Protein AF-A0A7J0FWP5-F1 (afdb_monomer)

Sequence (323 aa):
MQWQRESINSLIEDAILDAEERGTKVLSLGLMNQGEELNKNGELYTRRHPQLKVRVVDGSSLAVAVVLNTIPKGTTQVLLRGSLSKIAYSIALALCKRGIQVSTFYEDEYDKLKLTFGTHDARNLVLAKTCAPKTWLVGDGFNEGEQMKASKGTLFIPFSQFPPRKMRNDCFYYNTPAMVAPTYLQNVDSCEQFVVRAAWTRRSRGEAAKRPNRKSWKQRTDMYMRPFLLNVFFSKRFIHAKVMHRGTSKVISVATTNAKDLRNALPSLTDDNACRVVGKLIAERSKEADVFAMSYEPNKNERIEGRLGIVIDTIKESGIIFV

InterPro domains:
  IPR005484 Large ribosomal subunit protein uL18, bacterial/plantae/animalia [PF00861] (222-322)
  IPR005484 Large ribosomal subunit protein uL18, bacterial/plantae/animalia [PTHR12899] (187-322)
  IPR021940 Very-long-chain aldehyde decarbonylase CER1-like, C-terminal [PF12076] (78-198)
  IPR036967 Small ribosomal subunit protein uS11 superfamily [G3DSA:3.30.420.80] (187-323)
  IPR057268 Large ribosomal subunit protein uL18 [cd00432] (217-320)

Structure (mmCIF, N/CA/C/O backbone):
data_AF-A0A7J0FWP5-F1
#
_entry.id   AF-A0A7J0FWP5-F1
#
loop_
_atom_site.group_PDB
_atom_site.id
_atom_site.type_symbol
_atom_site.label_atom_id
_atom_site.label_alt_id
_atom_site.label_comp_id
_atom_site.label_asym_id
_atom_site.label_entity_id
_atom_site.label_seq_id
_atom_site.pdbx_PDB_ins_code
_atom_site.Cartn_x
_atom_site.Cartn_y
_atom_site.Cartn_z
_atom_site.occupancy
_atom_site.B_iso_or_equiv
_atom_site.auth_seq_id
_atom_site.auth_comp_id
_atom_site.auth_asym_id
_atom_site.auth_atom_id
_atom_site.pdbx_PDB_model_num
ATOM 1 N N . MET A 1 1 ? 16.328 12.581 8.986 1.00 58.69 1 MET A N 1
ATOM 2 C CA . MET A 1 1 ? 14.932 12.268 8.601 1.00 58.69 1 MET A CA 1
ATOM 3 C C . MET A 1 1 ? 14.070 13.507 8.318 1.00 58.69 1 MET A C 1
ATOM 5 O O . MET A 1 1 ? 13.204 13.412 7.461 1.00 58.69 1 MET A O 1
ATOM 9 N N . GLN A 1 2 ? 14.305 14.676 8.935 1.00 63.03 2 GLN A N 1
ATOM 10 C CA . GLN A 1 2 ? 13.502 15.894 8.687 1.00 63.03 2 GLN A CA 1
ATOM 11 C C . GLN A 1 2 ? 13.610 16.446 7.249 1.00 63.03 2 GLN A C 1
ATOM 13 O O . GLN A 1 2 ? 12.590 16.701 6.616 1.00 63.03 2 GLN A O 1
ATOM 18 N N . TRP A 1 3 ? 14.820 16.492 6.678 1.00 64.69 3 TRP A N 1
ATOM 19 C CA . TRP A 1 3 ? 15.043 16.937 5.290 1.00 64.69 3 TRP A CA 1
ATOM 20 C C . TRP A 1 3 ? 14.305 16.082 4.239 1.00 64.69 3 TRP A C 1
ATOM 22 O O . TRP A 1 3 ? 13.866 16.585 3.203 1.00 64.69 3 TRP A O 1
ATOM 32 N N . GLN A 1 4 ? 14.135 14.779 4.505 1.00 76.44 4 GLN A N 1
ATOM 33 C CA . GLN A 1 4 ? 13.380 13.875 3.628 1.00 76.44 4 GLN A CA 1
ATOM 34 C C . GLN A 1 4 ? 11.886 14.196 3.673 1.00 76.44 4 GLN A C 1
ATOM 36 O O . GLN A 1 4 ? 11.251 14.248 2.624 1.00 76.44 4 GLN A O 1
ATOM 41 N N . ARG A 1 5 ? 11.339 14.471 4.867 1.00 85.69 5 ARG A N 1
ATOM 42 C CA . ARG A 1 5 ? 9.944 14.899 5.037 1.00 85.69 5 ARG A CA 1
ATOM 43 C C . ARG A 1 5 ? 9.664 16.192 4.271 1.00 85.69 5 ARG A C 1
ATOM 45 O O . ARG A 1 5 ? 8.670 16.268 3.557 1.00 85.69 5 ARG A O 1
ATOM 52 N N . GLU A 1 6 ? 10.543 17.184 4.385 1.00 87.81 6 GLU A N 1
ATOM 53 C CA . GLU A 1 6 ? 10.414 18.458 3.665 1.00 87.81 6 GLU A CA 1
ATOM 54 C C . GLU A 1 6 ? 10.454 18.264 2.148 1.00 87.81 6 GLU A C 1
ATOM 56 O O . GLU A 1 6 ? 9.593 18.781 1.440 1.00 87.81 6 GLU A O 1
ATOM 61 N N . SER A 1 7 ? 11.387 17.443 1.659 1.00 88.69 7 SER A N 1
ATOM 62 C CA . SER A 1 7 ? 11.496 17.123 0.231 1.00 88.69 7 SER A CA 1
ATOM 63 C C . SER A 1 7 ? 10.231 16.443 -0.308 1.00 88.69 7 SER A C 1
ATOM 65 O O . SER A 1 7 ? 9.751 16.798 -1.380 1.00 88.69 7 SER A O 1
ATOM 67 N N . ILE A 1 8 ? 9.664 15.482 0.433 1.00 88.62 8 ILE A N 1
ATOM 68 C CA . ILE A 1 8 ? 8.413 14.806 0.051 1.00 88.62 8 ILE A CA 1
ATOM 69 C C . ILE A 1 8 ? 7.251 15.800 0.054 1.00 88.62 8 ILE A C 1
ATOM 71 O O . ILE A 1 8 ? 6.476 15.842 -0.900 1.00 88.62 8 ILE A O 1
ATOM 75 N N . ASN A 1 9 ? 7.147 16.626 1.097 1.00 94.06 9 ASN A N 1
ATOM 76 C CA . ASN A 1 9 ? 6.080 17.612 1.202 1.00 94.06 9 ASN A CA 1
ATOM 77 C C . ASN A 1 9 ? 6.130 18.642 0.075 1.00 94.06 9 ASN A C 1
ATOM 79 O O . ASN A 1 9 ? 5.070 18.966 -0.445 1.00 94.06 9 ASN A O 1
ATOM 83 N N . SER A 1 10 ? 7.322 19.076 -0.346 1.00 92.56 10 SER A N 1
ATOM 84 C CA . SER A 1 10 ? 7.489 19.944 -1.518 1.00 92.56 10 SER A CA 1
ATOM 85 C C . SER A 1 10 ? 6.941 19.287 -2.786 1.00 92.56 10 SER A C 1
ATOM 87 O O . SER A 1 10 ? 6.192 19.911 -3.520 1.00 92.56 10 SER A O 1
ATOM 89 N N . LEU A 1 11 ? 7.233 18.003 -3.027 1.00 94.31 11 LEU A N 1
ATOM 90 C CA . LEU A 1 11 ? 6.745 17.303 -4.224 1.00 94.31 11 LEU A CA 1
ATOM 91 C C . LEU A 1 11 ? 5.218 17.140 -4.253 1.00 94.31 11 LEU A C 1
ATOM 93 O O . LEU A 1 11 ? 4.609 17.161 -5.331 1.00 94.31 11 LEU A O 1
ATOM 97 N N . ILE A 1 12 ? 4.611 16.917 -3.085 1.00 94.12 12 ILE A N 1
ATOM 98 C CA . ILE A 1 12 ? 3.154 16.836 -2.932 1.00 94.12 12 ILE A CA 1
ATOM 99 C C . ILE A 1 12 ? 2.539 18.224 -3.137 1.00 94.12 12 ILE A C 1
ATOM 101 O O . ILE A 1 12 ? 1.568 18.348 -3.877 1.00 94.12 12 ILE A O 1
ATOM 105 N N . GLU A 1 13 ? 3.133 19.260 -2.548 1.00 95.31 13 GLU A N 1
ATOM 106 C CA . GLU A 1 13 ? 2.706 20.652 -2.693 1.00 95.31 13 GLU A CA 1
ATOM 107 C C . GLU A 1 13 ? 2.753 21.108 -4.156 1.00 95.31 13 GLU A C 1
ATOM 109 O O . GLU A 1 13 ? 1.744 21.573 -4.678 1.00 95.31 13 GLU A O 1
ATOM 114 N N . ASP A 1 14 ? 3.851 20.838 -4.865 1.00 94.12 14 ASP A N 1
ATOM 115 C CA . ASP A 1 14 ? 3.973 21.113 -6.302 1.00 94.12 14 ASP A CA 1
ATOM 116 C C . ASP A 1 14 ? 2.889 20.388 -7.120 1.00 94.12 14 ASP A C 1
ATOM 118 O O . ASP A 1 14 ? 2.402 20.907 -8.121 1.00 94.12 14 ASP A O 1
ATOM 122 N N . ALA A 1 15 ? 2.484 19.180 -6.700 1.00 94.00 15 ALA A N 1
ATOM 123 C CA . ALA A 1 15 ? 1.390 18.440 -7.340 1.00 94.00 15 ALA A CA 1
ATOM 124 C C . ALA A 1 15 ? 0.047 19.148 -7.178 1.00 94.00 15 ALA A C 1
ATOM 126 O O . ALA A 1 15 ? -0.762 19.176 -8.101 1.00 94.00 15 ALA A O 1
ATOM 127 N N . ILE A 1 16 ? -0.201 19.649 -5.968 1.00 94.56 16 ILE A N 1
ATOM 128 C CA . ILE A 1 16 ? -1.438 20.331 -5.606 1.00 94.56 16 ILE A CA 1
ATOM 129 C C . ILE A 1 16 ? -1.549 21.635 -6.395 1.00 94.56 16 ILE A C 1
ATOM 131 O O . ILE A 1 16 ? -2.610 21.918 -6.945 1.00 94.56 16 ILE A O 1
ATOM 135 N N . LEU A 1 17 ? -0.450 22.382 -6.513 1.00 94.31 17 LEU A N 1
ATOM 136 C CA . LEU A 1 17 ? -0.404 23.627 -7.277 1.00 94.31 17 LEU A CA 1
ATOM 137 C C . LEU A 1 17 ? -0.541 23.394 -8.792 1.00 94.31 17 LEU A C 1
ATOM 139 O O . LEU A 1 17 ? -1.311 24.098 -9.437 1.00 94.31 17 LEU A O 1
ATOM 143 N N . ASP A 1 18 ? 0.108 22.371 -9.361 1.00 93.62 18 ASP A N 1
ATOM 144 C CA . ASP A 1 18 ? -0.110 21.995 -10.772 1.00 93.62 18 ASP A CA 1
ATOM 145 C C . ASP A 1 18 ? -1.567 21.553 -11.015 1.00 93.62 18 ASP A C 1
ATOM 147 O O . ASP A 1 18 ? -2.162 21.876 -12.044 1.00 93.62 18 ASP A O 1
ATOM 151 N N . ALA A 1 19 ? -2.191 20.856 -10.059 1.00 91.56 19 ALA A N 1
ATOM 152 C CA . ALA A 1 19 ? -3.600 20.483 -10.155 1.00 91.56 19 ALA A CA 1
ATOM 153 C C . ALA A 1 19 ? -4.539 21.702 -10.106 1.00 91.56 19 ALA A C 1
ATOM 155 O O . ALA A 1 19 ? -5.508 21.738 -10.869 1.00 91.56 19 ALA A O 1
ATOM 156 N N . GLU A 1 20 ? -4.250 22.687 -9.251 1.00 92.38 20 GLU A N 1
ATOM 157 C CA . GLU A 1 20 ? -4.949 23.979 -9.189 1.00 92.38 20 GLU A CA 1
ATOM 158 C C . GLU A 1 20 ? -4.850 24.725 -10.525 1.00 92.38 20 GLU A C 1
ATOM 160 O O . GLU A 1 20 ? -5.875 25.119 -11.080 1.00 92.38 20 GLU A O 1
ATOM 165 N N . GLU A 1 21 ? -3.642 24.856 -11.085 1.00 93.50 21 GLU A N 1
ATOM 166 C CA . GLU A 1 21 ? -3.404 25.534 -12.368 1.00 93.50 21 GLU A CA 1
ATOM 167 C C . GLU A 1 21 ? -4.194 24.880 -13.512 1.00 93.50 21 GLU A C 1
ATOM 169 O O . GLU A 1 21 ? -4.740 25.554 -14.386 1.00 93.50 21 GLU A O 1
ATOM 174 N N . ARG A 1 22 ? -4.336 23.551 -13.469 1.00 93.50 22 ARG A N 1
ATOM 175 C CA . ARG A 1 22 ? -5.140 22.773 -14.424 1.00 93.50 22 ARG A CA 1
ATOM 176 C C . ARG A 1 22 ? -6.651 22.832 -14.169 1.00 93.50 22 ARG A C 1
ATOM 178 O O . ARG A 1 22 ? -7.403 22.175 -14.888 1.00 93.50 22 ARG A O 1
ATOM 185 N N . GLY A 1 23 ? -7.113 23.568 -13.157 1.00 92.44 23 GLY A N 1
ATOM 186 C CA . GLY A 1 23 ? -8.533 23.705 -12.820 1.00 92.44 23 GLY A CA 1
ATOM 187 C C . GLY A 1 23 ? -9.146 22.468 -12.153 1.00 92.44 23 GLY A C 1
ATOM 188 O O . GLY A 1 23 ? -10.352 22.228 -12.265 1.00 92.44 23 GLY A O 1
ATOM 189 N N . THR A 1 24 ? -8.338 21.652 -11.471 1.00 94.19 24 THR A N 1
ATOM 190 C CA . THR A 1 24 ? -8.812 20.456 -10.759 1.00 94.19 24 THR A CA 1
ATOM 191 C C . THR A 1 24 ? -9.709 20.848 -9.584 1.00 94.19 24 THR A C 1
ATOM 193 O O . THR A 1 24 ? -9.348 21.679 -8.761 1.00 94.19 24 THR A O 1
ATOM 196 N N . LYS A 1 25 ? -10.881 20.213 -9.453 1.00 95.25 25 LYS A N 1
ATOM 197 C CA . LYS A 1 25 ? -11.837 20.533 -8.370 1.00 95.25 25 LYS A CA 1
ATOM 198 C C . LYS A 1 25 ? -11.529 19.836 -7.044 1.00 95.25 25 LYS A C 1
ATOM 200 O O . LYS A 1 25 ? -11.845 20.367 -5.979 1.00 95.25 25 LYS A O 1
ATOM 205 N N . VAL A 1 26 ? -11.015 18.611 -7.109 1.00 94.06 26 VAL A N 1
ATOM 206 C CA . VAL A 1 26 ? -10.718 17.763 -5.948 1.00 94.06 26 VAL A CA 1
ATOM 207 C C . VAL A 1 26 ? -9.461 16.962 -6.253 1.00 94.06 26 VAL A C 1
ATOM 209 O O . VAL A 1 26 ? -9.373 16.350 -7.315 1.00 94.06 26 VAL A O 1
ATOM 212 N N . LEU A 1 27 ? -8.521 16.941 -5.316 1.00 93.69 27 LEU A N 1
ATOM 213 C CA . LEU A 1 27 ? -7.317 16.125 -5.384 1.00 93.69 27 LEU A CA 1
ATOM 214 C C . LEU A 1 27 ? -7.235 15.259 -4.132 1.00 93.69 27 LEU A C 1
ATOM 216 O O . LEU A 1 27 ? -7.308 15.770 -3.017 1.00 93.69 27 LEU A O 1
ATOM 220 N N . SER A 1 28 ? -7.073 13.949 -4.318 1.00 91.94 28 SER A N 1
ATOM 221 C CA . SER A 1 28 ? -6.912 13.013 -3.208 1.00 91.94 28 SER A CA 1
ATOM 222 C C . SER A 1 28 ? -5.443 12.664 -2.970 1.00 91.94 28 SER A C 1
ATOM 224 O O . SER A 1 28 ? -4.711 12.327 -3.901 1.00 91.94 28 SER A O 1
ATOM 226 N N . LEU A 1 29 ? -5.018 12.721 -1.710 1.00 91.44 29 LEU A N 1
ATOM 227 C CA . LEU A 1 29 ? -3.722 12.248 -1.248 1.00 91.44 29 LEU A CA 1
ATOM 228 C C . LEU A 1 29 ? -3.778 10.728 -1.052 1.00 91.44 29 LEU A C 1
ATOM 230 O O . LEU A 1 29 ? -4.251 10.227 -0.039 1.00 91.44 29 LEU A O 1
ATOM 234 N N . GLY A 1 30 ? -3.294 9.982 -2.042 1.00 85.88 30 GLY A N 1
ATOM 235 C CA . GLY A 1 30 ? -3.284 8.520 -1.993 1.00 85.88 30 GLY A CA 1
ATOM 236 C C . GLY A 1 30 ? -2.143 7.930 -1.153 1.00 85.88 30 GLY A C 1
ATOM 237 O O . GLY A 1 30 ? -1.029 8.459 -1.129 1.00 85.88 30 GLY A O 1
ATOM 238 N N . LEU A 1 31 ? -2.404 6.769 -0.538 1.00 84.56 31 LEU A N 1
ATOM 239 C CA . LEU A 1 31 ? -1.412 5.912 0.130 1.00 84.56 31 LEU A CA 1
ATOM 240 C C . LEU A 1 31 ? -0.533 6.672 1.140 1.00 84.56 31 LEU A C 1
ATOM 242 O O . LEU A 1 31 ? -1.032 7.210 2.123 1.00 84.56 31 LEU A O 1
ATOM 246 N N . MET A 1 32 ? 0.778 6.726 0.920 1.00 86.62 32 MET A N 1
ATOM 247 C CA . MET A 1 32 ? 1.728 7.330 1.855 1.00 86.62 32 MET A CA 1
ATOM 248 C C . MET A 1 32 ? 1.749 8.866 1.784 1.00 86.62 32 MET A C 1
ATOM 250 O O . MET A 1 32 ? 2.309 9.502 2.672 1.00 86.62 32 MET A O 1
ATOM 254 N N . ASN A 1 33 ? 1.096 9.481 0.788 1.00 89.75 33 ASN A N 1
ATOM 255 C CA . ASN A 1 33 ? 1.054 10.941 0.636 1.00 89.75 33 ASN A CA 1
ATOM 256 C C . ASN A 1 33 ? 0.085 11.628 1.611 1.00 89.75 33 ASN A C 1
ATOM 258 O O . ASN A 1 33 ? 0.087 12.850 1.698 1.00 89.75 33 ASN A O 1
ATOM 262 N N . GLN A 1 34 ? -0.736 10.867 2.336 1.00 88.81 34 GLN A N 1
ATOM 263 C CA . GLN A 1 34 ? -1.705 11.368 3.323 1.00 88.81 34 GLN A CA 1
ATOM 264 C C . GLN A 1 34 ? -1.260 11.144 4.774 1.00 88.81 34 GLN A C 1
ATOM 266 O O . GLN A 1 34 ? -2.089 11.234 5.673 1.00 88.81 34 GLN A O 1
ATOM 271 N N . GLY A 1 35 ? 0.003 10.793 5.033 1.00 88.88 35 GLY A N 1
ATOM 272 C CA . GLY A 1 35 ? 0.457 10.481 6.391 1.00 88.88 35 GLY A CA 1
ATOM 273 C C . GLY A 1 35 ? 0.191 11.626 7.377 1.00 88.88 35 GLY A C 1
ATOM 274 O O . GLY A 1 35 ? 0.564 12.772 7.122 1.00 88.88 35 GLY A O 1
ATOM 275 N N . GLU A 1 36 ? -0.419 11.318 8.524 1.00 89.25 36 GLU A N 1
ATOM 276 C CA . GLU A 1 36 ? -0.692 12.313 9.571 1.00 89.25 36 GLU A CA 1
ATOM 277 C C . GLU A 1 36 ? 0.606 12.966 10.050 1.00 89.25 36 GLU A C 1
ATOM 279 O O . GLU A 1 36 ? 0.730 14.189 10.073 1.00 89.25 36 GLU A O 1
ATOM 284 N N . GLU A 1 37 ? 1.630 12.158 10.316 1.00 89.69 37 GLU A N 1
ATOM 285 C CA . GLU A 1 37 ? 2.926 12.696 10.700 1.00 89.69 37 GLU A CA 1
ATOM 286 C C . GLU A 1 37 ? 3.580 13.485 9.549 1.00 89.69 37 GLU A C 1
ATOM 288 O O . GLU A 1 37 ? 4.262 14.475 9.794 1.00 89.69 37 GLU A O 1
ATOM 293 N N . LEU A 1 38 ? 3.369 13.081 8.289 1.00 91.38 38 LEU A N 1
ATOM 294 C CA . LEU A 1 38 ? 3.969 13.709 7.106 1.00 91.38 38 LEU A CA 1
ATOM 295 C C . LEU A 1 38 ? 3.440 15.132 6.877 1.00 91.38 38 LEU A C 1
ATOM 297 O O . LEU A 1 38 ? 4.235 16.068 6.763 1.00 91.38 38 LEU A O 1
ATOM 301 N N . ASN A 1 39 ? 2.118 15.287 6.797 1.00 94.12 39 ASN A N 1
ATOM 302 C CA . ASN A 1 39 ? 1.464 16.540 6.406 1.00 94.12 39 ASN A CA 1
ATOM 303 C C . ASN A 1 39 ? 0.096 16.761 7.066 1.00 94.12 39 ASN A C 1
ATOM 305 O O . ASN A 1 39 ? -0.695 17.564 6.566 1.00 94.12 39 ASN A O 1
ATOM 309 N N . LYS A 1 40 ? -0.181 16.071 8.182 1.00 93.94 40 LYS A N 1
ATOM 310 C CA . LYS A 1 40 ? -1.459 16.135 8.905 1.00 93.94 40 LYS A CA 1
ATOM 311 C C . LYS A 1 40 ? -2.650 15.833 7.994 1.00 93.94 40 LYS A C 1
ATOM 313 O O . LYS A 1 40 ? -3.621 16.581 7.943 1.00 93.94 40 LYS A O 1
ATOM 318 N N . ASN A 1 41 ? -2.526 14.763 7.205 1.00 92.75 41 ASN A N 1
ATOM 319 C CA . ASN A 1 41 ? -3.533 14.337 6.228 1.00 92.75 41 ASN A CA 1
ATOM 320 C C . ASN A 1 41 ? -3.928 15.448 5.231 1.00 92.75 41 ASN A C 1
ATOM 322 O O . ASN A 1 41 ? -5.089 15.567 4.844 1.00 92.75 41 ASN A O 1
ATOM 326 N N . GLY A 1 42 ? -2.961 16.275 4.829 1.00 93.94 42 GLY A N 1
ATOM 327 C CA . GLY A 1 42 ? -3.150 17.371 3.878 1.00 93.94 42 GLY A CA 1
ATOM 328 C C . GLY A 1 42 ? -3.458 18.739 4.492 1.00 93.94 42 GLY A C 1
ATOM 329 O O . GLY A 1 42 ? -3.358 19.735 3.776 1.00 93.94 42 GLY A O 1
ATOM 330 N N . GLU A 1 43 ? -3.735 18.828 5.800 1.00 94.25 43 GLU A N 1
ATOM 331 C CA . GLU A 1 43 ? -3.995 20.106 6.485 1.00 94.25 43 GLU A CA 1
ATOM 332 C C . GLU A 1 43 ? -2.840 21.104 6.298 1.00 94.25 43 GLU A C 1
ATOM 334 O O . GLU A 1 43 ? -3.059 22.312 6.170 1.00 94.25 43 GLU A O 1
ATOM 339 N N . LEU A 1 44 ? -1.603 20.599 6.226 1.00 95.88 44 LEU A N 1
ATOM 340 C CA . LEU A 1 44 ? -0.414 21.405 5.962 1.00 95.88 44 LEU A CA 1
ATOM 341 C C . LEU A 1 44 ? -0.585 22.316 4.735 1.00 95.88 44 LEU A C 1
ATOM 343 O O . LEU A 1 44 ? -0.225 23.490 4.796 1.00 95.88 44 LEU A O 1
ATOM 347 N N . TYR A 1 45 ? -1.137 21.792 3.639 1.00 96.06 45 TYR A N 1
ATOM 348 C CA . TYR A 1 45 ? -1.241 22.522 2.374 1.00 96.06 45 TYR A CA 1
ATOM 349 C C . TYR A 1 45 ? -2.384 23.530 2.393 1.00 96.06 45 TYR A C 1
ATOM 351 O O . TYR A 1 45 ? -2.224 24.634 1.884 1.00 96.06 45 TYR A O 1
ATOM 359 N N . THR A 1 46 ? -3.497 23.198 3.051 1.00 93.38 46 THR A N 1
ATOM 360 C CA . THR A 1 46 ? -4.613 24.135 3.248 1.00 93.38 46 THR A CA 1
ATOM 361 C C . THR A 1 46 ? -4.188 25.342 4.083 1.00 93.38 46 THR A C 1
ATOM 363 O O . THR A 1 46 ? -4.610 26.460 3.810 1.00 93.38 46 THR A O 1
ATOM 366 N N . ARG A 1 47 ? -3.310 25.144 5.077 1.00 95.56 47 ARG A N 1
ATOM 367 C CA . ARG A 1 47 ? -2.752 26.248 5.874 1.00 95.56 47 ARG A CA 1
ATOM 368 C C . ARG A 1 47 ? -1.745 27.098 5.093 1.00 95.56 47 ARG A C 1
ATOM 370 O O . ARG A 1 47 ? -1.699 28.304 5.301 1.00 95.56 47 ARG A O 1
ATOM 377 N N . ARG A 1 48 ? -0.928 26.482 4.229 1.00 95.81 48 ARG A N 1
ATOM 378 C CA . ARG A 1 48 ? 0.060 27.195 3.395 1.00 95.81 48 ARG A CA 1
ATOM 379 C C . ARG A 1 48 ? -0.584 27.991 2.262 1.00 95.81 48 ARG A C 1
ATOM 381 O O . ARG A 1 48 ? -0.100 29.070 1.941 1.00 95.81 48 ARG A O 1
ATOM 388 N N . HIS A 1 49 ? -1.676 27.477 1.698 1.00 95.88 49 HIS A N 1
ATOM 389 C CA . HIS A 1 49 ? -2.395 28.072 0.570 1.00 95.88 49 HIS A CA 1
ATOM 390 C C . HIS A 1 49 ? -3.875 28.274 0.926 1.00 95.88 49 HIS A C 1
ATOM 392 O O . HIS A 1 49 ? -4.729 27.537 0.434 1.00 95.88 49 HIS A O 1
ATOM 398 N N . PRO A 1 50 ? -4.220 29.254 1.782 1.00 94.88 50 PRO A N 1
ATOM 399 C CA . PRO A 1 50 ? -5.607 29.477 2.207 1.00 94.88 50 PRO A CA 1
ATOM 400 C C . PRO A 1 50 ? -6.560 29.842 1.053 1.00 94.88 50 PRO A C 1
ATOM 402 O O . PRO A 1 50 ? -7.768 29.657 1.167 1.00 94.88 50 PRO A O 1
ATOM 405 N N . GLN A 1 51 ? -6.025 30.339 -0.063 1.00 95.12 51 GLN A N 1
ATOM 406 C CA . GLN A 1 51 ? -6.752 30.708 -1.279 1.00 95.12 51 GLN A CA 1
ATOM 407 C C . GLN A 1 51 ? -6.869 29.576 -2.319 1.00 95.12 51 GLN A C 1
ATOM 409 O O . GLN A 1 51 ? -7.353 29.815 -3.426 1.00 95.12 51 GLN A O 1
ATOM 414 N N . LEU A 1 52 ? -6.394 28.369 -1.999 1.00 93.94 52 LEU A N 1
ATOM 415 C CA . LEU A 1 52 ? -6.424 27.213 -2.894 1.00 93.94 52 LEU A CA 1
ATOM 416 C C . LEU A 1 52 ? -7.875 26.804 -3.209 1.00 93.94 52 LEU A C 1
ATOM 418 O O . LEU A 1 52 ? -8.677 26.607 -2.295 1.00 93.94 52 LEU A O 1
ATOM 422 N N . LYS A 1 53 ? -8.227 26.658 -4.494 1.00 95.69 53 LYS A N 1
ATOM 423 C CA . LYS A 1 53 ? -9.595 26.296 -4.912 1.00 95.69 53 LYS A CA 1
ATOM 424 C C . LYS A 1 53 ? -9.776 24.785 -5.026 1.00 95.69 53 LYS A C 1
ATOM 426 O O . LYS A 1 53 ? -10.880 24.280 -4.796 1.00 95.69 53 LYS A O 1
ATOM 431 N N . VAL A 1 54 ? -8.718 24.052 -5.372 1.00 95.31 54 VAL A N 1
ATOM 432 C CA . VAL A 1 54 ? -8.705 22.593 -5.387 1.00 95.31 54 VAL A CA 1
ATOM 433 C C . VAL A 1 54 ? -8.894 22.080 -3.966 1.00 95.31 54 VAL A C 1
ATOM 435 O O . VAL A 1 54 ? -8.173 22.426 -3.031 1.00 95.31 54 VAL A O 1
ATOM 438 N N . ARG A 1 55 ? -9.891 21.212 -3.789 1.00 94.94 55 ARG A N 1
ATOM 439 C CA . ARG A 1 55 ? -10.155 20.587 -2.493 1.00 94.94 55 ARG A CA 1
ATOM 440 C C . ARG A 1 55 ? -9.216 19.407 -2.298 1.00 94.94 55 ARG A C 1
ATOM 442 O O . ARG A 1 55 ? -9.379 18.378 -2.953 1.00 94.94 55 ARG A O 1
ATOM 449 N N . VAL A 1 56 ? -8.248 19.562 -1.403 1.00 95.06 56 VAL A N 1
ATOM 450 C CA . VAL A 1 56 ? -7.336 18.482 -1.010 1.00 95.06 56 VAL A CA 1
ATOM 451 C C . VAL A 1 56 ? -8.041 17.576 -0.001 1.00 95.06 56 VAL A C 1
ATOM 453 O O . VAL A 1 56 ? -8.538 18.049 1.019 1.00 95.06 56 VAL A O 1
ATOM 456 N N . VAL A 1 57 ? -8.109 16.278 -0.293 1.00 94.06 57 VAL A N 1
ATOM 457 C CA . VAL A 1 57 ? -8.759 15.268 0.558 1.00 94.06 57 VAL A CA 1
ATOM 458 C C . VAL A 1 57 ? -7.848 14.060 0.765 1.00 94.06 57 VAL A C 1
ATOM 460 O O . VAL A 1 57 ? -7.039 13.736 -0.094 1.00 94.06 57 VAL A O 1
ATOM 463 N N . ASP A 1 58 ? -7.988 13.348 1.876 1.00 91.31 58 ASP A N 1
ATOM 464 C CA . ASP A 1 58 ? -7.210 12.133 2.176 1.00 91.31 58 ASP A CA 1
ATOM 465 C C . ASP A 1 58 ? -7.961 10.835 1.810 1.00 91.31 58 ASP A C 1
ATOM 467 O O . ASP A 1 58 ? -7.363 9.788 1.601 1.00 91.31 58 ASP A O 1
ATOM 471 N N . GLY A 1 59 ? -9.288 10.902 1.662 1.00 90.69 59 GLY A N 1
ATOM 472 C CA . GLY A 1 59 ? -10.129 9.742 1.354 1.00 90.69 59 GLY A CA 1
ATOM 473 C C . GLY A 1 59 ? -10.507 8.895 2.576 1.00 90.69 59 GLY A C 1
ATOM 474 O O . GLY A 1 59 ? -11.165 7.865 2.416 1.00 90.69 59 GLY A O 1
ATOM 475 N N . SER A 1 60 ? -10.179 9.339 3.796 1.00 92.00 60 SER A N 1
ATOM 476 C CA . SER A 1 60 ? -10.425 8.585 5.034 1.00 92.00 60 SER A CA 1
ATOM 477 C C . SER A 1 60 ? -11.904 8.234 5.232 1.00 92.00 60 SER A C 1
ATOM 479 O O . SER A 1 60 ? -12.230 7.100 5.572 1.00 92.00 60 SER A O 1
ATOM 481 N N . SER A 1 61 ? -12.828 9.166 4.975 1.00 93.56 61 SER A N 1
ATOM 482 C CA . SER A 1 61 ? -14.272 8.928 5.156 1.00 93.56 61 SER A CA 1
ATOM 483 C C . SER A 1 61 ? -14.815 7.823 4.248 1.00 93.56 61 SER A C 1
ATOM 485 O O . SER A 1 61 ? -15.661 7.035 4.668 1.00 93.56 61 SER A O 1
ATOM 487 N N . LEU A 1 62 ? -14.313 7.745 3.014 1.00 92.94 62 LEU A N 1
ATOM 488 C CA . LEU A 1 62 ? -14.695 6.698 2.073 1.00 92.94 62 LEU A CA 1
ATOM 489 C C . LEU A 1 62 ? -14.124 5.346 2.515 1.00 92.94 62 LEU A C 1
ATOM 491 O O . LEU A 1 62 ? -14.861 4.366 2.543 1.00 92.94 62 LEU A O 1
ATOM 495 N N . ALA A 1 63 ? -12.859 5.304 2.946 1.00 93.00 63 ALA A N 1
ATOM 496 C CA . ALA A 1 63 ? -12.252 4.093 3.501 1.00 93.00 63 ALA A CA 1
ATOM 497 C C . ALA A 1 63 ? -13.043 3.559 4.712 1.00 93.00 63 ALA A C 1
ATOM 499 O O . ALA A 1 63 ? -13.369 2.375 4.765 1.00 93.00 63 ALA A O 1
ATOM 500 N N . VAL A 1 64 ? -13.440 4.443 5.635 1.00 96.25 64 VAL A N 1
ATOM 501 C CA . VAL A 1 64 ? -14.303 4.101 6.780 1.00 96.25 64 VAL A CA 1
ATOM 502 C C . VAL A 1 64 ? -15.621 3.486 6.303 1.00 96.25 64 VAL A C 1
ATOM 504 O O . VAL A 1 64 ? -16.013 2.431 6.794 1.00 96.25 64 VAL A O 1
ATOM 507 N N . ALA A 1 65 ? -16.296 4.098 5.327 1.00 96.69 65 ALA A N 1
ATOM 508 C CA . ALA A 1 65 ? -17.562 3.585 4.805 1.00 96.69 65 ALA A CA 1
ATOM 509 C C . ALA A 1 65 ? -17.423 2.182 4.188 1.00 96.69 65 ALA A C 1
ATOM 511 O O . ALA A 1 65 ? -18.269 1.319 4.428 1.00 96.69 65 ALA A O 1
ATOM 512 N N . VAL A 1 66 ? -16.346 1.931 3.437 1.00 95.44 66 VAL A N 1
ATOM 513 C CA . VAL A 1 66 ? -16.077 0.622 2.823 1.00 95.44 66 VAL A CA 1
ATOM 514 C C . VAL A 1 66 ? -15.812 -0.441 3.896 1.00 95.44 66 VAL A C 1
ATOM 516 O O . VAL A 1 66 ? -16.394 -1.526 3.833 1.00 95.44 66 VAL A O 1
ATOM 519 N N . VAL A 1 67 ? -15.015 -0.130 4.926 1.00 96.69 67 VAL A N 1
ATOM 520 C CA . VAL A 1 67 ? -14.775 -1.053 6.051 1.00 96.69 67 VAL A CA 1
ATOM 521 C C . VAL A 1 67 ? -16.081 -1.369 6.780 1.00 96.69 67 VAL A C 1
ATOM 523 O O . VAL A 1 67 ? -16.399 -2.537 6.988 1.00 96.69 67 VAL A O 1
ATOM 526 N N . LEU A 1 68 ? -16.883 -0.350 7.107 1.00 96.75 68 LEU A N 1
ATOM 527 C CA . LEU A 1 68 ? -18.171 -0.530 7.786 1.00 96.75 68 LEU A CA 1
ATOM 528 C C . LEU A 1 68 ? -19.154 -1.390 6.980 1.00 96.75 68 LEU A C 1
ATOM 530 O O . LEU A 1 68 ? -19.919 -2.142 7.577 1.00 96.75 68 LEU A O 1
ATOM 534 N N . ASN A 1 69 ? -19.137 -1.291 5.649 1.00 95.75 69 ASN A N 1
ATOM 535 C CA . ASN A 1 69 ? -19.974 -2.108 4.764 1.00 95.75 69 ASN A CA 1
ATOM 536 C C . ASN A 1 69 ? -19.463 -3.547 4.592 1.00 95.75 69 ASN A C 1
ATOM 538 O O . ASN A 1 69 ? -20.222 -4.408 4.157 1.00 95.75 69 ASN A O 1
ATOM 542 N N . THR A 1 70 ? -18.199 -3.812 4.928 1.00 95.19 70 THR A N 1
ATOM 543 C CA . THR A 1 70 ? -17.591 -5.152 4.853 1.00 95.19 70 THR A CA 1
ATOM 544 C C . THR A 1 70 ? -17.914 -6.001 6.087 1.00 95.19 70 THR A C 1
ATOM 546 O O . THR A 1 70 ? -17.838 -7.228 6.040 1.00 95.19 70 THR A O 1
ATOM 549 N N . ILE A 1 71 ? -18.288 -5.366 7.202 1.00 96.56 71 ILE A N 1
ATOM 550 C CA . ILE A 1 71 ? -18.664 -6.067 8.433 1.00 96.56 71 ILE A CA 1
ATOM 551 C C . ILE A 1 71 ? -19.931 -6.906 8.176 1.00 96.56 71 ILE A C 1
ATOM 553 O O . ILE A 1 71 ? -20.918 -6.366 7.667 1.00 96.56 71 ILE A O 1
ATOM 557 N N . PRO A 1 72 ? -19.940 -8.209 8.529 1.00 95.94 72 PRO A N 1
ATOM 558 C CA . PRO A 1 72 ? -21.110 -9.060 8.348 1.00 95.94 72 PRO A CA 1
ATOM 559 C C . PRO A 1 72 ? -22.377 -8.487 8.993 1.00 95.94 72 PRO A C 1
ATOM 561 O O . PRO A 1 72 ? -22.361 -7.928 10.091 1.00 95.94 72 PRO A O 1
ATOM 564 N N . LYS A 1 73 ? -23.518 -8.660 8.319 1.00 94.81 73 LYS A N 1
ATOM 565 C CA . LYS A 1 73 ? -24.813 -8.265 8.885 1.00 94.81 73 LYS A CA 1
ATOM 566 C C . LYS A 1 73 ? -25.095 -9.087 10.146 1.00 94.81 73 LYS A C 1
ATOM 568 O O . LYS A 1 73 ? -24.892 -10.297 10.153 1.00 94.81 73 LYS A O 1
ATOM 573 N N . GLY A 1 74 ? -25.578 -8.425 11.197 1.00 94.19 74 GLY A N 1
ATOM 574 C CA . GLY A 1 74 ? -25.851 -9.051 12.495 1.00 94.19 74 GLY A CA 1
ATOM 575 C C . GLY A 1 74 ? -24.668 -9.061 13.469 1.00 94.19 74 GLY A C 1
ATOM 576 O O . GLY A 1 74 ? -24.824 -9.535 14.591 1.00 94.19 74 GLY A O 1
ATOM 577 N N . THR A 1 75 ? -23.500 -8.522 13.099 1.00 96.25 75 THR A N 1
ATOM 578 C CA . THR A 1 75 ? -22.387 -8.346 14.043 1.00 96.25 75 THR A CA 1
ATOM 579 C C . THR A 1 75 ? -22.764 -7.355 15.148 1.00 96.25 75 THR A C 1
ATOM 581 O O . THR A 1 75 ? -22.999 -6.180 14.882 1.00 96.25 75 THR A O 1
ATOM 584 N N . THR A 1 76 ? -22.777 -7.826 16.397 1.00 95.69 76 THR A N 1
ATOM 585 C CA . THR A 1 76 ? -23.084 -7.017 17.591 1.00 95.69 76 THR A CA 1
ATOM 586 C C . THR A 1 76 ? -21.843 -6.557 18.351 1.00 95.69 76 THR A C 1
ATOM 588 O O . THR A 1 76 ? -21.909 -5.576 19.087 1.00 95.69 76 THR A O 1
ATOM 591 N N . GLN A 1 77 ? -20.709 -7.234 18.156 1.00 95.56 77 GLN A N 1
ATOM 592 C CA . GLN A 1 77 ? -19.443 -6.937 18.821 1.00 95.56 77 GLN A CA 1
ATOM 593 C C . GLN A 1 77 ? -18.257 -7.075 17.863 1.00 95.56 77 GLN A C 1
ATOM 595 O O . GLN A 1 77 ? -18.182 -8.027 17.077 1.00 95.56 77 GLN A O 1
ATOM 600 N N . VAL A 1 78 ? -17.308 -6.149 17.963 1.00 97.12 78 VAL A N 1
ATOM 601 C CA . VAL A 1 78 ? -16.037 -6.171 17.236 1.00 97.12 78 VAL A CA 1
ATOM 602 C C . VAL A 1 78 ? -14.873 -5.922 18.185 1.00 97.12 78 VAL A C 1
ATOM 604 O O . VAL A 1 78 ? -15.022 -5.252 19.204 1.00 97.12 78 VAL A O 1
ATOM 607 N N . LEU A 1 79 ? -13.694 -6.416 17.827 1.00 96.38 79 LEU A N 1
ATOM 608 C CA . LEU A 1 79 ? -12.445 -6.080 18.505 1.00 96.38 79 LEU A CA 1
ATOM 609 C C . LEU A 1 79 ? -11.576 -5.215 17.593 1.00 96.38 79 LEU A C 1
ATOM 611 O O . LEU A 1 79 ? -11.322 -5.592 16.452 1.00 96.38 79 LEU A O 1
ATOM 615 N N . LEU A 1 80 ? -11.119 -4.072 18.094 1.00 96.12 80 LEU A N 1
ATOM 616 C CA . LEU A 1 80 ? -10.220 -3.169 17.386 1.00 96.12 80 LEU A CA 1
ATOM 617 C C . LEU A 1 80 ? -8.764 -3.458 17.780 1.00 96.12 80 LEU A C 1
ATOM 619 O O . LEU A 1 80 ? -8.417 -3.469 18.965 1.00 96.12 80 LEU A O 1
ATOM 623 N N . ARG A 1 81 ? -7.907 -3.684 16.781 1.00 94.25 81 ARG A N 1
ATOM 624 C CA . ARG A 1 81 ? -6.459 -3.866 16.944 1.00 94.25 81 ARG A CA 1
ATOM 625 C C . ARG A 1 81 ? -5.650 -3.046 15.948 1.00 94.25 81 ARG A C 1
ATOM 627 O O . ARG A 1 81 ? -6.139 -2.690 14.878 1.00 94.25 81 ARG A O 1
ATOM 634 N N . GLY A 1 82 ? -4.380 -2.834 16.284 1.00 91.94 82 GLY A N 1
ATOM 635 C CA . GLY A 1 82 ? -3.457 -1.986 15.535 1.00 91.94 82 GLY A CA 1
ATOM 636 C C . GLY A 1 82 ? -3.449 -0.548 16.052 1.00 91.94 82 GLY A C 1
ATOM 637 O O . GLY A 1 82 ? -4.046 -0.236 17.080 1.00 91.94 82 GLY A O 1
ATOM 638 N N . SER A 1 83 ? -2.752 0.333 15.344 1.00 91.75 83 SER A N 1
ATOM 639 C CA . SER A 1 83 ? -2.588 1.733 15.720 1.00 91.75 83 SER A CA 1
ATOM 640 C C . SER A 1 83 ? -3.901 2.517 15.614 1.00 91.75 83 SER A C 1
ATOM 642 O O . SER A 1 83 ? -4.688 2.358 14.673 1.00 91.75 83 SER A O 1
ATOM 644 N N . LEU A 1 84 ? -4.125 3.416 16.577 1.00 93.50 84 LEU A N 1
ATOM 645 C CA . LEU A 1 84 ? -5.272 4.325 16.587 1.00 93.50 84 LEU A CA 1
ATOM 646 C C . LEU A 1 84 ? -5.076 5.472 15.586 1.00 93.50 84 LEU A C 1
ATOM 648 O O . LEU A 1 84 ? -4.783 6.605 15.955 1.00 93.50 84 LEU A O 1
ATOM 652 N N . SER A 1 85 ? -5.232 5.166 14.300 1.00 92.06 85 SER A N 1
ATOM 653 C CA . SER A 1 85 ? -5.263 6.162 13.225 1.00 92.06 85 SER A CA 1
ATOM 654 C C . SER A 1 85 ? -6.594 6.922 13.183 1.00 92.06 85 SER A C 1
ATOM 656 O O . SER A 1 85 ? -7.611 6.459 13.705 1.00 92.06 85 SER A O 1
ATOM 658 N N . LYS A 1 86 ? -6.638 8.049 12.460 1.00 92.19 86 LYS A N 1
ATOM 659 C CA . LYS A 1 86 ? -7.882 8.779 12.135 1.00 92.19 86 LYS A CA 1
ATOM 660 C C . LYS A 1 86 ? -9.011 7.862 11.627 1.00 92.19 86 LYS A C 1
ATOM 662 O O . LYS A 1 86 ? -10.177 8.051 11.983 1.00 92.19 86 LYS A O 1
ATOM 667 N N . ILE A 1 87 ? -8.669 6.853 10.819 1.00 94.12 87 ILE A N 1
ATOM 668 C CA . ILE A 1 87 ? -9.616 5.853 10.303 1.00 94.12 87 ILE A CA 1
ATOM 669 C C . ILE A 1 87 ? -10.112 4.948 11.438 1.00 94.12 87 ILE A C 1
ATOM 671 O O . ILE A 1 87 ? -11.318 4.738 11.549 1.00 94.12 87 ILE A O 1
ATOM 675 N N . ALA A 1 88 ? -9.222 4.477 12.318 1.00 95.94 88 ALA A N 1
ATOM 676 C CA . ALA A 1 88 ? -9.584 3.650 13.471 1.00 95.94 88 ALA A CA 1
ATOM 677 C C . ALA A 1 88 ? -10.574 4.366 14.408 1.00 95.94 88 ALA A C 1
ATOM 679 O O . ALA A 1 88 ? -11.622 3.802 14.728 1.00 95.94 88 ALA A O 1
ATOM 680 N N . TYR A 1 89 ? -10.299 5.628 14.770 1.00 95.81 89 TYR A N 1
ATOM 681 C CA . TYR A 1 89 ? -11.220 6.453 15.567 1.00 95.81 89 TYR A CA 1
ATOM 682 C C . TYR A 1 89 ? -12.587 6.589 14.892 1.00 95.81 89 TYR A C 1
ATOM 684 O O . TYR A 1 89 ? -13.621 6.417 15.534 1.00 95.81 89 TYR A O 1
ATOM 692 N N . SER A 1 90 ? -12.595 6.865 13.586 1.00 95.94 90 SER A N 1
ATOM 693 C CA . SER A 1 90 ? -13.828 7.071 12.823 1.00 95.94 90 SER A CA 1
ATOM 694 C C . SER A 1 90 ? -14.670 5.796 12.720 1.00 95.94 90 SER A C 1
ATOM 696 O O . SER A 1 90 ? -15.891 5.857 12.863 1.00 95.94 90 SER A O 1
ATOM 698 N N . ILE A 1 91 ? -14.034 4.638 12.506 1.00 97.25 91 ILE A N 1
ATOM 699 C CA . ILE A 1 91 ? -14.718 3.340 12.479 1.00 97.25 91 ILE A CA 1
ATOM 700 C C . ILE A 1 91 ? -15.309 3.028 13.854 1.00 97.25 91 ILE A C 1
ATOM 702 O O . ILE A 1 91 ? -16.494 2.717 13.948 1.00 97.25 91 ILE A O 1
ATOM 706 N N . ALA A 1 92 ? -14.508 3.141 14.915 1.00 97.06 92 ALA A N 1
ATOM 707 C CA . ALA A 1 92 ? -14.955 2.846 16.270 1.00 97.06 92 ALA A CA 1
ATOM 708 C C . ALA A 1 92 ? -16.121 3.754 16.696 1.00 97.06 92 ALA A C 1
ATOM 710 O O . ALA A 1 92 ? -17.139 3.249 17.166 1.00 97.06 92 ALA A O 1
ATOM 711 N N . LEU A 1 93 ? -16.044 5.063 16.430 1.00 96.12 93 LEU A N 1
ATOM 712 C CA . LEU A 1 93 ? -17.138 5.997 16.704 1.00 96.12 93 LEU A CA 1
ATOM 713 C C . LEU A 1 93 ? -18.412 5.628 15.932 1.00 96.12 93 LEU A C 1
ATOM 715 O O . LEU A 1 93 ? -19.506 5.610 16.497 1.00 96.12 93 LEU A O 1
ATOM 719 N N . ALA A 1 94 ? -18.284 5.322 14.637 1.00 96.19 94 ALA A N 1
ATOM 720 C CA . ALA A 1 94 ? -19.422 4.963 13.797 1.00 96.19 94 ALA A CA 1
ATOM 721 C C . ALA A 1 94 ? -20.098 3.662 14.254 1.00 96.19 94 ALA A C 1
ATOM 723 O O . ALA A 1 94 ? -21.324 3.566 14.213 1.00 96.19 94 ALA A O 1
ATOM 724 N N . LEU A 1 95 ? -19.324 2.675 14.709 1.00 96.81 95 LEU A N 1
ATOM 725 C CA . LEU A 1 95 ? -19.851 1.419 15.244 1.00 96.81 95 LEU A CA 1
ATOM 726 C C . LEU A 1 95 ? -20.534 1.619 16.592 1.00 96.81 95 LEU A C 1
ATOM 728 O O . LEU A 1 95 ? -21.668 1.167 16.758 1.00 96.81 95 LEU A O 1
ATOM 732 N N . CYS A 1 96 ? -19.921 2.379 17.501 1.00 95.25 96 CYS A N 1
ATOM 733 C CA . CYS A 1 96 ? -20.546 2.711 18.775 1.00 95.25 96 CYS A CA 1
ATOM 734 C C . CYS A 1 96 ? -21.889 3.430 18.577 1.00 95.25 96 CYS A C 1
ATOM 736 O O . CYS A 1 96 ? -22.874 3.070 19.220 1.00 95.25 96 CYS A O 1
ATOM 738 N N . LYS A 1 97 ? -21.975 4.378 17.632 1.00 93.50 97 LYS A N 1
ATOM 739 C CA . LYS A 1 97 ? -23.236 5.058 17.274 1.00 93.50 97 LYS A CA 1
ATOM 740 C C . LYS A 1 97 ? -24.295 4.127 16.684 1.00 93.50 97 LYS A C 1
ATOM 742 O O . LYS A 1 97 ? -25.482 4.406 16.806 1.00 93.50 97 LYS A O 1
ATOM 747 N N . ARG A 1 98 ? -23.884 3.018 16.062 1.00 93.44 98 ARG A N 1
ATOM 748 C CA . ARG A 1 98 ? -24.778 1.968 15.545 1.00 93.44 98 ARG A CA 1
ATOM 749 C C . ARG A 1 98 ? -25.199 0.951 16.611 1.00 93.44 98 ARG A C 1
ATOM 751 O O . ARG A 1 98 ? -25.861 -0.022 16.270 1.00 93.44 98 ARG A O 1
ATOM 758 N N . GLY A 1 99 ? -24.813 1.142 17.875 1.00 93.50 99 GLY A N 1
ATOM 759 C CA . GLY A 1 99 ? -25.113 0.183 18.940 1.00 93.50 99 GLY A CA 1
ATOM 760 C C . GLY A 1 99 ? -24.218 -1.058 18.931 1.00 93.50 99 GLY A C 1
ATOM 761 O O . GLY A 1 99 ? -24.518 -2.018 19.631 1.00 93.50 99 GLY A O 1
ATOM 762 N N . ILE A 1 100 ? -23.144 -1.068 18.135 1.00 95.44 100 ILE A N 1
ATOM 763 C CA . ILE A 1 100 ? -22.205 -2.190 18.066 1.00 95.44 100 ILE A CA 1
ATOM 764 C C . ILE A 1 100 ? -21.141 -1.989 19.137 1.00 95.44 100 ILE A C 1
ATOM 766 O O . ILE A 1 100 ? -20.527 -0.923 19.221 1.00 95.44 100 ILE A O 1
ATOM 770 N N . GLN A 1 101 ? -20.903 -3.027 19.932 1.00 95.69 101 GLN A N 1
ATOM 771 C CA . GLN A 1 101 ? -19.877 -3.018 20.960 1.00 95.69 101 GLN A CA 1
ATOM 772 C C . GLN A 1 101 ? -18.488 -3.037 20.315 1.00 95.69 101 GLN A C 1
ATOM 774 O O . GLN A 1 101 ? -18.148 -3.961 19.574 1.00 95.69 101 GLN A O 1
ATOM 779 N N . VAL A 1 102 ? -17.675 -2.025 20.602 1.00 96.44 102 VAL A N 1
ATOM 780 C CA . VAL A 1 102 ? -16.286 -1.940 20.149 1.00 96.44 102 VAL A CA 1
ATOM 781 C C . VAL A 1 102 ? -15.383 -2.242 21.328 1.00 96.44 102 VAL A C 1
ATOM 783 O O . VAL A 1 102 ? -15.405 -1.539 22.336 1.00 96.44 102 VAL A O 1
ATOM 786 N N . SER A 1 103 ? -14.583 -3.292 21.208 1.00 94.94 103 SER A N 1
ATOM 787 C CA . SER A 1 103 ? -13.633 -3.675 22.240 1.00 94.94 103 SER A CA 1
ATOM 788 C C . SER A 1 103 ? -12.198 -3.282 21.901 1.00 94.94 103 SER A C 1
ATOM 790 O O . SER A 1 103 ? -11.818 -3.304 20.732 1.00 94.94 103 SER A O 1
ATOM 792 N N . THR A 1 104 ? -11.386 -2.992 22.918 1.00 94.06 104 THR A N 1
ATOM 793 C CA . THR A 1 104 ? -9.914 -2.875 22.836 1.00 94.06 104 THR A CA 1
ATOM 794 C C . THR A 1 104 ? -9.260 -3.711 23.941 1.00 94.06 104 THR A C 1
ATOM 796 O O . THR A 1 104 ? -9.912 -4.012 24.937 1.00 94.06 104 THR A O 1
ATOM 799 N N . PHE A 1 105 ? -7.994 -4.122 23.786 1.00 89.69 105 PHE A N 1
ATOM 800 C CA . PHE A 1 105 ? -7.282 -4.864 24.848 1.00 89.69 105 PHE A CA 1
ATOM 801 C C . PHE A 1 105 ? -6.525 -3.969 25.813 1.00 89.69 105 PHE A C 1
ATOM 803 O O . PHE A 1 105 ? -6.373 -4.326 26.979 1.00 89.69 105 PHE A O 1
ATOM 810 N N . TYR A 1 106 ? -5.998 -2.857 25.312 1.00 90.69 106 TYR A N 1
ATOM 811 C CA . TYR A 1 106 ? -5.110 -2.010 26.082 1.00 90.69 106 TYR A CA 1
ATOM 812 C C . TYR A 1 106 ? -5.889 -0.836 26.669 1.00 90.69 106 TYR A C 1
ATOM 814 O O . TYR A 1 106 ? -6.715 -0.212 25.996 1.00 90.69 106 TYR A O 1
ATOM 822 N N . GLU A 1 107 ? -5.644 -0.575 27.951 1.00 92.12 107 GLU A N 1
ATOM 823 C CA . GLU A 1 107 ? -6.323 0.473 28.713 1.00 92.12 107 GLU A CA 1
ATOM 824 C C . GLU A 1 107 ? -6.020 1.861 28.139 1.00 92.12 107 GLU A C 1
ATOM 826 O O . GLU A 1 107 ? -6.927 2.672 27.978 1.00 92.12 107 GLU A O 1
ATOM 831 N N . ASP A 1 108 ? -4.788 2.094 27.681 1.00 93.44 108 ASP A N 1
ATOM 832 C CA . ASP A 1 108 ? -4.403 3.361 27.061 1.00 93.44 108 ASP A CA 1
ATOM 833 C C . ASP A 1 108 ? -5.159 3.628 25.746 1.00 93.44 108 ASP A C 1
ATOM 835 O O . ASP A 1 108 ? -5.540 4.764 25.463 1.00 93.44 108 ASP A O 1
ATOM 839 N N . GLU A 1 109 ? -5.400 2.595 24.934 1.00 93.12 109 GLU A N 1
ATOM 840 C CA . GLU A 1 109 ? -6.204 2.706 23.714 1.00 93.12 109 GLU A CA 1
ATOM 841 C C . GLU A 1 109 ? -7.676 2.982 24.042 1.00 93.12 109 GLU A C 1
ATOM 843 O O . GLU A 1 109 ? -8.313 3.815 23.391 1.00 93.12 109 GLU A O 1
ATOM 848 N N . TYR A 1 110 ? -8.210 2.298 25.060 1.00 93.88 110 TYR A N 1
ATOM 849 C CA . TYR A 1 110 ? -9.571 2.511 25.548 1.00 93.88 110 TYR A CA 1
ATOM 850 C C . TYR A 1 110 ? -9.768 3.956 26.018 1.00 93.88 110 TYR A C 1
ATOM 852 O O . TYR A 1 110 ? -10.708 4.624 25.583 1.00 93.88 110 TYR A O 1
ATOM 860 N N . ASP A 1 111 ? -8.854 4.467 26.842 1.00 93.00 111 ASP A N 1
ATOM 861 C CA . ASP A 1 111 ? -8.930 5.819 27.388 1.00 93.00 111 ASP A CA 1
ATOM 862 C C . ASP A 1 111 ? -8.831 6.885 26.295 1.00 93.00 111 ASP A C 1
ATOM 864 O O . ASP A 1 111 ? -9.616 7.837 26.288 1.00 93.00 111 ASP A O 1
ATOM 868 N N . LYS A 1 112 ? -7.940 6.702 25.310 1.00 94.88 112 LYS A N 1
ATOM 869 C CA . LYS A 1 112 ? -7.825 7.598 24.145 1.00 94.88 112 LYS A CA 1
ATOM 870 C C . LYS A 1 112 ? -9.122 7.662 23.331 1.00 94.88 112 LYS A C 1
ATOM 872 O O . LYS A 1 112 ? -9.579 8.751 22.967 1.00 94.88 112 LYS A O 1
ATOM 877 N N . LEU A 1 113 ? -9.740 6.511 23.055 1.00 94.50 113 LEU A N 1
ATOM 878 C CA . LEU A 1 113 ? -11.016 6.440 22.333 1.00 94.50 113 LEU A CA 1
ATOM 879 C C . LEU A 1 113 ? -12.148 7.082 23.140 1.00 94.50 113 LEU A C 1
ATOM 881 O O . LEU A 1 113 ? -12.893 7.909 22.615 1.00 94.50 113 LEU A O 1
ATOM 885 N N . LYS A 1 114 ? -12.240 6.759 24.433 1.00 92.44 114 LYS A N 1
ATOM 886 C CA . LYS A 1 114 ? -13.258 7.293 25.343 1.00 92.44 114 LYS A CA 1
ATOM 887 C C . LYS A 1 114 ? -13.175 8.814 25.467 1.00 92.44 114 LYS A C 1
ATOM 889 O O . LYS A 1 114 ? -14.207 9.482 25.405 1.00 92.44 114 LYS A O 1
ATOM 894 N N . LEU A 1 115 ? -11.962 9.355 25.594 1.00 91.94 115 LEU A N 1
ATOM 895 C CA . LEU A 1 115 ? -11.714 10.796 25.636 1.00 91.94 115 LEU A CA 1
ATOM 896 C C . LEU A 1 115 ? -12.211 11.489 24.359 1.00 91.94 115 LEU A C 1
ATOM 898 O O . LEU A 1 115 ? -12.778 12.575 24.427 1.00 91.94 115 LEU A O 1
ATOM 902 N N . THR A 1 116 ? -12.041 10.839 23.206 1.00 90.00 116 THR A N 1
ATOM 903 C CA . THR A 1 116 ? -12.411 11.393 21.895 1.00 90.00 116 THR A CA 1
ATOM 904 C C . THR A 1 116 ? -13.922 11.353 21.638 1.00 90.00 116 THR A C 1
ATOM 906 O O . THR A 1 116 ? -14.463 12.263 21.015 1.00 90.00 116 THR A O 1
ATOM 909 N N . PHE A 1 117 ? -14.625 10.308 22.084 1.00 89.06 117 PHE A N 1
ATOM 910 C CA . PHE A 1 117 ? -16.043 10.097 21.749 1.00 89.06 117 PHE A CA 1
ATOM 911 C C . PHE A 1 117 ? -17.009 10.900 22.629 1.00 89.06 117 PHE A C 1
ATOM 913 O O . PHE A 1 117 ? -18.148 11.144 22.234 1.00 89.06 117 PHE A O 1
ATOM 920 N N . GLY A 1 118 ? -16.579 11.310 23.824 1.00 78.44 118 GLY A N 1
ATOM 921 C CA . GLY A 1 118 ? -17.479 11.872 24.827 1.00 78.44 118 GLY A CA 1
ATOM 922 C C . GLY A 1 118 ? -18.398 10.813 25.456 1.00 78.44 118 GLY A C 1
ATOM 923 O O . GLY A 1 118 ? -18.426 9.644 25.069 1.00 78.44 118 GLY A O 1
ATOM 924 N N . THR A 1 119 ? -19.159 11.206 26.479 1.00 73.06 119 THR A N 1
ATOM 925 C CA . THR A 1 119 ? -19.862 10.264 27.374 1.00 73.06 119 THR A CA 1
ATOM 926 C C . THR A 1 119 ? -21.012 9.496 26.720 1.00 73.06 119 THR A C 1
ATOM 928 O O . THR A 1 119 ? -21.270 8.352 27.093 1.00 73.06 119 THR A O 1
ATOM 931 N N . HIS A 1 120 ? -21.714 10.094 25.754 1.00 75.38 120 HIS A N 1
ATOM 932 C CA . HIS A 1 120 ? -22.850 9.456 25.085 1.00 75.38 120 HIS A CA 1
ATOM 933 C C . HIS A 1 120 ? -22.402 8.390 24.075 1.00 75.38 120 HIS A C 1
ATOM 935 O O . HIS A 1 120 ? -22.922 7.274 24.077 1.00 75.38 120 HIS A O 1
ATOM 941 N N . ASP A 1 121 ? -21.402 8.711 23.254 1.00 77.00 121 ASP A N 1
ATOM 942 C CA . ASP A 1 121 ? -20.969 7.845 22.156 1.00 77.00 121 ASP A CA 1
ATOM 943 C C . ASP A 1 121 ? -19.969 6.767 22.614 1.00 77.00 121 ASP A C 1
ATOM 945 O O . ASP A 1 121 ? -19.784 5.766 21.926 1.00 77.00 121 ASP A O 1
ATOM 949 N N . ALA A 1 122 ? -19.372 6.903 23.804 1.00 81.75 122 ALA A N 1
ATOM 950 C CA . ALA A 1 122 ? -18.495 5.889 24.393 1.00 81.75 122 ALA A CA 1
ATOM 951 C C . ALA A 1 122 ? -19.237 4.730 25.092 1.00 81.75 122 ALA A C 1
ATOM 953 O O . ALA A 1 122 ? -18.586 3.806 25.570 1.00 81.75 122 ALA A O 1
ATOM 954 N N . ARG A 1 123 ? -20.579 4.733 25.158 1.00 87.38 123 ARG A N 1
ATOM 955 C CA . ARG A 1 123 ? -21.364 3.704 25.882 1.00 87.38 123 ARG A CA 1
ATOM 956 C C . ARG A 1 123 ? -21.119 2.274 25.398 1.00 87.38 123 ARG A C 1
ATOM 958 O O . ARG A 1 123 ? -21.205 1.343 26.188 1.00 87.38 123 ARG A O 1
ATOM 965 N N . ASN A 1 124 ? -20.818 2.119 24.111 1.00 92.06 124 ASN A N 1
ATOM 966 C CA . ASN A 1 124 ? -20.571 0.822 23.481 1.00 92.06 124 ASN A CA 1
ATOM 967 C C . ASN A 1 124 ? -19.074 0.490 23.363 1.00 92.06 124 ASN A C 1
ATOM 969 O O . ASN A 1 124 ? -18.720 -0.534 22.785 1.00 92.06 124 ASN A O 1
ATOM 973 N N . LEU A 1 125 ? -18.189 1.331 23.907 1.00 94.25 125 LEU A N 1
ATOM 974 C CA . LEU A 1 125 ? -16.760 1.053 23.983 1.00 94.25 125 LEU A CA 1
ATOM 975 C C . LEU A 1 125 ? -16.471 0.227 25.243 1.00 94.25 125 LEU A C 1
ATOM 977 O O . LEU A 1 125 ? -16.905 0.591 26.333 1.00 94.25 125 LEU A O 1
ATOM 981 N N . VAL A 1 126 ? -15.729 -0.876 25.114 1.00 93.56 126 VAL A N 1
ATOM 982 C CA . VAL A 1 126 ? -15.468 -1.800 26.230 1.00 93.56 126 VAL A CA 1
ATOM 983 C C . VAL A 1 126 ? -14.015 -2.264 26.256 1.00 93.56 126 VAL A C 1
ATOM 985 O O . VAL A 1 126 ? -13.448 -2.631 25.232 1.00 93.56 126 VAL A O 1
ATOM 988 N N . LEU A 1 127 ? -13.418 -2.323 27.444 1.00 92.25 127 LEU A N 1
ATOM 989 C CA . LEU A 1 127 ? -12.120 -2.964 27.629 1.00 92.25 127 LEU A CA 1
ATOM 990 C C . LEU A 1 127 ? -12.298 -4.492 27.657 1.00 92.25 127 LEU A C 1
ATOM 992 O O . LEU A 1 127 ? -12.928 -5.047 28.563 1.00 92.25 127 LEU A O 1
ATOM 996 N N . ALA A 1 128 ? -11.773 -5.184 26.649 1.00 87.06 128 ALA A N 1
ATOM 997 C CA . ALA A 1 128 ? -11.851 -6.634 26.550 1.00 87.06 128 ALA A CA 1
ATOM 998 C C . ALA A 1 128 ? -10.859 -7.304 27.502 1.00 87.06 128 ALA A C 1
ATOM 1000 O O . ALA A 1 128 ? -9.648 -7.150 27.382 1.00 87.06 128 ALA A O 1
ATOM 1001 N N . LYS A 1 129 ? -11.384 -8.148 28.394 1.00 81.69 129 LYS A N 1
ATOM 1002 C CA . LYS A 1 129 ? -10.573 -9.072 29.204 1.00 81.69 129 LYS A CA 1
ATOM 1003 C C . LYS A 1 129 ? -10.261 -10.376 28.463 1.00 81.69 129 LYS A C 1
ATOM 1005 O O . LYS A 1 129 ? -9.333 -11.089 28.825 1.00 81.69 129 LYS A O 1
ATOM 1010 N N . THR A 1 130 ? -11.049 -10.701 27.437 1.00 76.75 130 THR A N 1
ATOM 1011 C CA . THR A 1 130 ? -10.950 -11.942 26.661 1.00 76.75 130 THR A CA 1
ATOM 1012 C C . THR A 1 130 ? -11.149 -11.682 25.168 1.00 76.75 130 THR A C 1
ATOM 1014 O O . THR A 1 130 ? -11.743 -10.688 24.754 1.00 76.75 130 THR A O 1
ATOM 1017 N N . CYS A 1 131 ? -10.671 -12.607 24.336 1.00 75.44 131 CYS A N 1
ATOM 1018 C CA . CYS A 1 131 ? -10.785 -12.568 22.873 1.00 75.44 131 CYS A CA 1
ATOM 1019 C C . CYS A 1 131 ? -12.153 -13.079 22.372 1.00 75.44 131 CYS A C 1
ATOM 1021 O O . CYS A 1 131 ? -12.212 -13.930 21.482 1.00 75.44 131 CYS A O 1
ATOM 1023 N N . ALA A 1 132 ? -13.251 -12.624 22.982 1.00 76.12 132 ALA A N 1
ATOM 1024 C CA . ALA A 1 132 ? -14.596 -13.134 22.704 1.00 76.12 132 ALA A CA 1
ATOM 1025 C C . ALA A 1 132 ? -15.159 -12.753 21.313 1.00 76.12 132 ALA A C 1
ATOM 1027 O O . ALA A 1 132 ? -15.799 -13.608 20.691 1.00 76.12 132 ALA A O 1
ATOM 1028 N N . PRO A 1 133 ? -14.939 -11.532 20.774 1.00 86.56 133 PRO A N 1
ATOM 1029 C CA . PRO A 1 133 ? -15.455 -11.175 19.455 1.00 86.56 133 PRO A CA 1
ATOM 1030 C C . PRO A 1 133 ? -14.848 -12.029 18.336 1.00 86.56 133 PRO A C 1
ATOM 1032 O O . PRO A 1 133 ? -13.634 -12.206 18.260 1.00 86.56 133 PRO A O 1
ATOM 1035 N N . LYS A 1 134 ? -15.697 -12.516 17.423 1.00 92.88 134 LYS A N 1
ATOM 1036 C CA . LYS A 1 134 ? -15.275 -13.231 16.204 1.00 92.88 134 LYS A CA 1
ATOM 1037 C C . LYS A 1 134 ? -14.933 -12.300 15.044 1.00 92.88 134 LYS A C 1
ATOM 1039 O O . LYS A 1 134 ? -14.362 -12.768 14.072 1.00 92.88 134 LYS A O 1
ATOM 1044 N N . THR A 1 135 ? -15.270 -11.012 15.126 1.00 96.94 135 THR A N 1
ATOM 1045 C CA . THR A 1 135 ? -14.942 -10.011 14.097 1.00 96.94 135 THR A CA 1
ATOM 1046 C C . THR A 1 135 ? -13.903 -9.045 14.642 1.00 96.94 135 THR A C 1
ATOM 1048 O O . THR A 1 135 ? -14.147 -8.370 15.640 1.00 96.94 135 THR A O 1
ATOM 1051 N N . TRP A 1 136 ? -12.732 -9.017 14.017 1.00 96.75 136 TRP A N 1
ATOM 1052 C CA . TRP A 1 136 ? -11.597 -8.194 14.408 1.00 96.75 136 TRP A CA 1
ATOM 1053 C C . TRP A 1 136 ? -11.312 -7.187 13.301 1.00 96.75 136 TRP A C 1
ATOM 1055 O O . TRP A 1 136 ? -11.083 -7.559 12.150 1.00 96.75 136 TRP A O 1
ATOM 1065 N N . LEU A 1 137 ? -11.318 -5.911 13.662 1.00 97.19 137 LEU A N 1
ATOM 1066 C CA . LEU A 1 137 ? -10.913 -4.811 12.803 1.00 97.19 137 LEU A CA 1
ATOM 1067 C C . LEU A 1 137 ? -9.436 -4.547 13.061 1.00 97.19 137 LEU A C 1
ATOM 1069 O O . LEU A 1 137 ? -9.062 -4.227 14.190 1.00 97.19 137 LEU A O 1
ATOM 1073 N N . VAL A 1 138 ? -8.600 -4.717 12.039 1.00 95.94 138 VAL A N 1
ATOM 1074 C CA . VAL A 1 138 ? -7.141 -4.743 12.211 1.00 95.94 138 VAL A CA 1
ATOM 1075 C C . VAL A 1 138 ? -6.447 -3.662 11.385 1.00 95.94 138 VAL A C 1
ATOM 1077 O O . VAL A 1 138 ? -6.670 -3.533 10.183 1.00 95.94 138 VAL A O 1
ATOM 1080 N N . GLY A 1 139 ? -5.617 -2.863 12.047 1.00 93.81 139 GLY A N 1
ATOM 1081 C CA . GLY A 1 139 ? -4.824 -1.797 11.439 1.00 93.81 139 GLY A CA 1
ATOM 1082 C C . GLY A 1 139 ? -3.326 -2.083 11.448 1.00 93.81 139 GLY A C 1
ATOM 1083 O O . GLY A 1 139 ? -2.876 -3.191 11.753 1.00 93.81 139 GLY A O 1
ATOM 1084 N N . ASP A 1 140 ? -2.542 -1.047 11.151 1.00 90.25 140 ASP A N 1
ATOM 1085 C CA . ASP A 1 140 ? -1.080 -1.119 11.186 1.00 90.25 140 ASP A CA 1
ATOM 1086 C C . ASP A 1 140 ? -0.581 -1.478 12.594 1.00 90.25 140 ASP A C 1
ATOM 1088 O O . ASP A 1 140 ? -1.153 -1.063 13.597 1.00 90.25 140 ASP A O 1
ATOM 1092 N N . GLY A 1 141 ? 0.489 -2.267 12.689 1.00 86.94 141 GLY A N 1
ATOM 1093 C CA . GLY A 1 141 ? 1.022 -2.741 13.975 1.00 86.94 141 GLY A CA 1
ATOM 1094 C C . GLY A 1 141 ? 0.339 -3.996 14.536 1.00 86.94 141 GLY A C 1
ATOM 1095 O O . GLY A 1 141 ? 0.839 -4.556 15.512 1.00 86.94 141 GLY A O 1
ATOM 1096 N N . PHE A 1 142 ? -0.732 -4.489 13.898 1.00 91.12 142 PHE A N 1
ATOM 1097 C CA . PHE A 1 142 ? -1.315 -5.793 14.214 1.00 91.12 142 PHE A CA 1
ATOM 1098 C C . PHE A 1 142 ? -0.313 -6.920 13.931 1.00 91.12 142 PHE A C 1
ATOM 1100 O O . PHE A 1 142 ? 0.093 -7.141 12.786 1.00 91.12 142 PHE A O 1
ATOM 1107 N N . ASN A 1 143 ? 0.107 -7.624 14.983 1.00 88.12 143 ASN A N 1
ATOM 1108 C CA . ASN A 1 143 ? 1.243 -8.546 14.929 1.00 88.12 143 ASN A CA 1
ATOM 1109 C C . ASN A 1 143 ? 0.850 -10.016 15.148 1.00 88.12 143 ASN A C 1
ATOM 1111 O O . ASN A 1 143 ? -0.289 -10.352 15.470 1.00 88.12 143 ASN A O 1
ATOM 1115 N N . GLU A 1 144 ? 1.820 -10.909 14.959 1.00 88.62 144 GLU A N 1
ATOM 1116 C CA . GLU A 1 144 ? 1.654 -12.355 15.120 1.00 88.62 144 GLU A CA 1
ATOM 1117 C C . GLU A 1 144 ? 1.168 -12.744 16.522 1.00 88.62 144 GLU A C 1
ATOM 1119 O O . GLU A 1 144 ? 0.219 -13.517 16.650 1.00 88.62 144 GLU A O 1
ATOM 1124 N N . GLY A 1 145 ? 1.757 -12.170 17.575 1.00 88.56 145 GLY A N 1
ATOM 1125 C CA . GLY A 1 145 ? 1.377 -12.474 18.954 1.00 88.56 145 GLY A CA 1
ATOM 1126 C C . GLY A 1 145 ? -0.088 -12.145 19.249 1.00 88.56 145 GLY A C 1
ATOM 1127 O O . GLY A 1 145 ? -0.748 -12.868 19.992 1.00 88.56 145 GLY A O 1
ATOM 1128 N N . GLU A 1 146 ? -0.631 -11.094 18.635 1.00 89.06 146 GLU A N 1
ATOM 1129 C CA . GLU A 1 146 ? -2.053 -10.755 18.735 1.00 89.06 146 GLU A CA 1
ATOM 1130 C C . GLU A 1 146 ? -2.940 -11.708 17.926 1.00 89.06 146 GLU A C 1
ATOM 1132 O O . GLU A 1 146 ? -3.987 -12.128 18.418 1.00 89.06 146 GLU A O 1
ATOM 1137 N N . GLN A 1 147 ? -2.506 -12.114 16.728 1.00 91.62 147 GLN A N 1
ATOM 1138 C CA . GLN A 1 147 ? -3.213 -13.111 15.915 1.00 91.62 147 GLN A CA 1
ATOM 1139 C C . GLN A 1 147 ? -3.339 -14.460 16.630 1.00 91.62 147 GLN A C 1
ATOM 1141 O O . GLN A 1 147 ? -4.370 -15.127 16.526 1.00 91.62 147 GLN A O 1
ATOM 1146 N N . MET A 1 148 ? -2.320 -14.862 17.392 1.00 90.94 148 MET A N 1
ATOM 1147 C CA . MET A 1 148 ? -2.334 -16.124 18.138 1.00 90.94 148 MET A CA 1
ATOM 1148 C C . MET A 1 148 ? -3.359 -16.143 19.278 1.00 90.94 148 MET A C 1
ATOM 1150 O O . MET A 1 148 ? -3.833 -17.217 19.644 1.00 90.94 148 MET A O 1
ATOM 1154 N N . LYS A 1 149 ? -3.777 -14.975 19.782 1.00 90.38 149 LYS A N 1
ATOM 1155 C CA . LYS A 1 149 ? -4.824 -14.861 20.811 1.00 90.38 149 LYS A CA 1
ATOM 1156 C C . LYS A 1 149 ? -6.239 -15.033 20.249 1.00 90.38 149 LYS A C 1
ATOM 1158 O O . LYS A 1 149 ? -7.173 -15.289 21.008 1.00 90.38 149 LYS A O 1
ATOM 1163 N N . ALA A 1 150 ? -6.418 -14.894 18.936 1.00 92.00 150 ALA A N 1
ATOM 1164 C CA . ALA A 1 150 ? -7.721 -15.038 18.307 1.00 92.00 150 ALA A CA 1
ATOM 1165 C C . ALA A 1 150 ? -8.234 -16.484 18.387 1.00 92.00 150 ALA A C 1
ATOM 1167 O O . ALA A 1 150 ? -7.488 -17.454 18.231 1.00 92.00 150 ALA A O 1
ATOM 1168 N N . SER A 1 151 ? -9.541 -16.633 18.605 1.00 92.38 151 SER A N 1
ATOM 1169 C CA . SER A 1 151 ? -10.192 -17.943 18.593 1.00 92.38 151 SER A CA 1
ATOM 1170 C C . SER A 1 151 ? -10.381 -18.462 17.160 1.00 92.38 151 SER A C 1
ATOM 1172 O O . SER A 1 151 ? -10.524 -17.681 16.218 1.00 92.38 151 SER A O 1
ATOM 1174 N N . LYS A 1 152 ? -10.449 -19.785 16.984 1.00 93.50 152 LYS A N 1
ATOM 1175 C CA . LYS A 1 152 ? -10.678 -20.421 15.675 1.00 93.50 152 LYS A CA 1
ATOM 1176 C C . LYS A 1 152 ? -11.905 -19.837 14.961 1.00 93.50 152 LYS A C 1
ATOM 1178 O O . LYS A 1 152 ? -12.956 -19.663 15.578 1.00 93.50 152 LYS A O 1
ATOM 1183 N N . GLY A 1 153 ? -11.786 -19.554 13.669 1.00 93.69 153 GLY A N 1
ATOM 1184 C CA . GLY A 1 153 ? -12.841 -18.969 12.838 1.00 93.69 153 GLY A CA 1
ATOM 1185 C C . GLY A 1 153 ? -13.013 -17.459 13.010 1.00 93.69 153 GLY A C 1
ATOM 1186 O O . GLY A 1 153 ? -14.024 -16.917 12.577 1.00 93.69 153 GLY A O 1
ATOM 1187 N N . THR A 1 154 ? -12.062 -16.776 13.656 1.00 95.62 154 THR A N 1
ATOM 1188 C CA . THR A 1 154 ? -12.052 -15.307 13.725 1.00 95.62 154 THR A CA 1
ATOM 1189 C C . THR A 1 154 ? -11.892 -14.695 12.336 1.00 95.62 154 THR A C 1
ATOM 1191 O O . THR A 1 154 ? -11.152 -15.204 11.496 1.00 95.62 154 T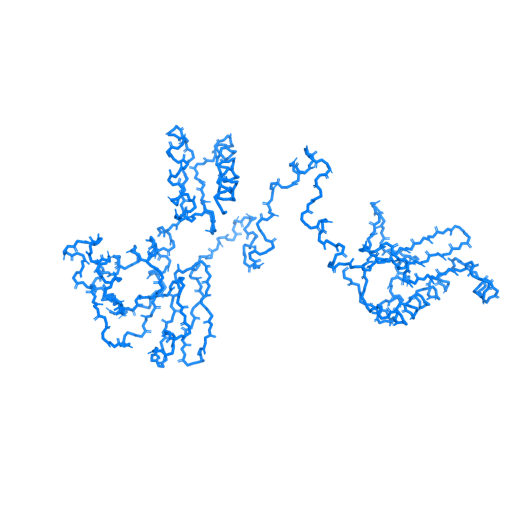HR A O 1
ATOM 1194 N N . LEU A 1 155 ? -12.591 -13.588 12.119 1.00 96.12 155 LEU A N 1
ATOM 1195 C CA . LEU A 1 155 ? -12.639 -12.803 10.903 1.00 96.12 155 LEU A CA 1
ATOM 1196 C C . LEU A 1 155 ? -11.791 -11.541 11.064 1.00 96.12 155 LEU A C 1
ATOM 1198 O O . LEU A 1 155 ? -12.166 -10.642 11.814 1.00 96.12 155 LEU A O 1
ATOM 1202 N N . PHE A 1 156 ? -10.676 -11.455 10.349 1.00 96.25 156 PHE A N 1
ATOM 1203 C CA . PHE A 1 156 ? -9.827 -10.269 10.310 1.00 96.25 156 PHE A CA 1
ATOM 1204 C C . PHE A 1 156 ? -10.214 -9.392 9.119 1.00 96.25 156 PHE A C 1
ATOM 1206 O O . PHE A 1 156 ? -9.993 -9.770 7.966 1.00 96.25 156 PHE A O 1
ATOM 1213 N N . ILE A 1 157 ? -10.790 -8.223 9.403 1.00 96.75 157 ILE A N 1
ATOM 1214 C CA . ILE A 1 157 ? -11.134 -7.192 8.420 1.00 96.75 157 ILE A CA 1
ATOM 1215 C C . ILE A 1 157 ? -10.116 -6.055 8.560 1.00 96.75 157 ILE A C 1
ATOM 1217 O O . ILE A 1 157 ? -10.150 -5.319 9.552 1.00 96.75 157 ILE A O 1
ATOM 1221 N N . PRO A 1 158 ? -9.186 -5.903 7.608 1.00 95.75 158 PRO A N 1
ATOM 1222 C CA . PRO A 1 158 ? -8.220 -4.823 7.670 1.00 95.75 158 PRO A CA 1
ATOM 1223 C C . PRO A 1 158 ? -8.839 -3.453 7.392 1.00 95.75 158 PRO A C 1
ATOM 1225 O O . PRO A 1 158 ? -9.729 -3.321 6.558 1.00 95.75 158 PRO A O 1
ATOM 1228 N N . PHE A 1 159 ? -8.324 -2.423 8.058 1.00 94.44 159 PHE A N 1
ATOM 1229 C CA . PHE A 1 159 ? -8.585 -1.014 7.730 1.00 94.44 159 PHE A CA 1
ATOM 1230 C C . PHE A 1 159 ? -7.300 -0.232 7.401 1.00 94.44 159 PHE A C 1
ATOM 1232 O O . PHE A 1 159 ? -7.346 0.977 7.173 1.00 94.44 159 PHE A O 1
ATOM 1239 N N . SER A 1 160 ? -6.153 -0.916 7.374 1.00 89.38 160 SER A N 1
ATOM 1240 C CA . SER A 1 160 ? -4.854 -0.402 6.936 1.00 89.38 160 SER A CA 1
ATOM 1241 C C . SER A 1 160 ? -4.703 -0.425 5.414 1.00 89.38 160 SER A C 1
ATOM 1243 O O . SER A 1 160 ? -5.363 -1.189 4.708 1.00 89.38 160 SER A O 1
ATOM 1245 N N . GLN A 1 161 ? -3.765 0.380 4.906 1.00 83.38 161 GLN A N 1
ATOM 1246 C CA . GLN A 1 161 ? -3.456 0.461 3.470 1.00 83.38 161 GLN A CA 1
ATOM 1247 C C . GLN A 1 161 ? -2.961 -0.874 2.898 1.00 83.38 161 GLN A C 1
ATOM 1249 O O . GLN A 1 161 ? -3.205 -1.169 1.730 1.00 83.38 161 GLN A O 1
ATOM 1254 N N . PHE A 1 162 ? -2.282 -1.678 3.720 1.00 8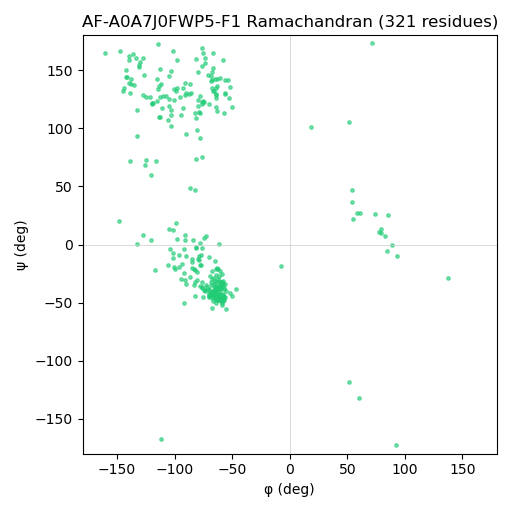2.38 162 PHE A N 1
ATOM 1255 C CA . PHE A 1 162 ? -1.791 -3.001 3.349 1.00 82.38 162 PHE A CA 1
ATOM 1256 C C . PHE A 1 162 ? -2.486 -4.086 4.170 1.00 82.38 162 PHE A C 1
ATOM 1258 O O . PHE A 1 162 ? -2.719 -3.882 5.367 1.00 82.38 162 PHE A O 1
ATOM 1265 N N . PRO A 1 163 ? -2.791 -5.243 3.560 1.00 82.44 163 PRO A N 1
ATOM 1266 C CA . PRO A 1 163 ? -3.395 -6.349 4.279 1.00 82.44 163 PRO A CA 1
ATOM 1267 C C . PRO A 1 163 ? -2.404 -6.943 5.296 1.00 82.44 163 PRO A C 1
ATOM 1269 O O . PRO A 1 163 ? -1.192 -6.966 5.046 1.00 82.44 163 PRO A O 1
ATOM 1272 N N . PRO A 1 164 ? -2.894 -7.464 6.433 1.00 84.75 164 PRO A N 1
ATOM 1273 C CA . PRO A 1 164 ? -2.060 -8.113 7.430 1.00 84.75 164 PRO A CA 1
ATOM 1274 C C . PRO A 1 164 ? -1.467 -9.409 6.875 1.00 84.75 164 PRO A C 1
ATOM 1276 O O . PRO A 1 164 ? -2.062 -10.095 6.038 1.00 84.75 164 PRO A O 1
ATOM 1279 N N . ARG A 1 165 ? -0.296 -9.788 7.393 1.00 86.38 165 ARG A N 1
ATOM 1280 C CA . ARG A 1 165 ? 0.282 -11.105 7.109 1.00 86.38 165 ARG A CA 1
ATOM 1281 C C . ARG A 1 165 ? -0.600 -12.190 7.719 1.00 86.38 165 ARG A C 1
ATOM 1283 O O . ARG A 1 165 ? -0.969 -12.099 8.891 1.00 86.38 165 ARG A O 1
ATOM 1290 N N . LYS A 1 166 ? -0.913 -13.212 6.923 1.00 90.56 166 LYS A N 1
ATOM 1291 C CA . LYS A 1 166 ? -1.685 -14.377 7.360 1.00 90.56 166 LYS A CA 1
ATOM 1292 C C . LYS A 1 166 ? -0.766 -15.311 8.143 1.00 90.56 166 LYS A C 1
ATOM 1294 O O . LYS A 1 166 ? 0.160 -15.861 7.557 1.00 90.56 166 LYS A O 1
ATOM 1299 N N . MET A 1 167 ? -1.020 -15.468 9.440 1.00 89.19 167 MET A N 1
ATOM 1300 C CA . MET A 1 167 ? -0.208 -16.328 10.317 1.00 89.19 167 MET A CA 1
ATOM 1301 C C . MET A 1 167 ? -0.907 -17.636 10.691 1.00 89.19 167 MET A C 1
ATOM 1303 O O . MET A 1 167 ? -0.260 -18.580 11.131 1.00 89.19 167 MET A O 1
ATOM 1307 N N . ARG A 1 168 ? -2.231 -17.707 10.521 1.00 89.31 168 ARG A N 1
ATOM 1308 C CA . ARG A 1 168 ? -3.047 -18.864 10.894 1.00 89.31 168 ARG A CA 1
ATOM 1309 C C . ARG A 1 168 ? -3.895 -19.339 9.724 1.00 89.31 168 ARG A C 1
ATOM 1311 O O . ARG A 1 168 ? -4.397 -18.531 8.950 1.00 89.31 168 ARG A O 1
ATOM 1318 N N . ASN A 1 169 ? -4.114 -20.648 9.648 1.00 91.38 169 ASN A N 1
ATOM 1319 C CA . ASN A 1 169 ? -4.965 -21.265 8.623 1.00 91.38 169 ASN A CA 1
ATOM 1320 C C . ASN A 1 169 ? -6.397 -21.523 9.111 1.00 91.38 169 ASN A C 1
ATOM 1322 O O . ASN A 1 169 ? -7.263 -21.888 8.325 1.00 91.38 169 ASN A O 1
ATOM 1326 N N . ASP A 1 170 ? -6.653 -21.350 10.408 1.00 92.88 170 ASP A N 1
ATOM 1327 C CA . ASP A 1 170 ? -7.942 -21.608 11.047 1.00 92.88 170 ASP A CA 1
ATOM 1328 C C . ASP A 1 170 ? -8.759 -20.326 11.298 1.00 92.88 170 ASP A C 1
ATOM 1330 O O . ASP A 1 170 ? -9.761 -20.370 12.008 1.00 92.88 170 ASP A O 1
ATOM 1334 N N . CYS A 1 171 ? -8.351 -19.202 10.701 1.00 94.38 171 CYS A N 1
ATOM 1335 C CA . CYS A 1 171 ? -9.027 -17.902 10.731 1.00 94.38 171 CYS A CA 1
ATOM 1336 C C . CYS A 1 171 ? -9.234 -17.364 9.305 1.00 94.38 171 CYS A C 1
ATOM 1338 O O . CYS A 1 171 ? -8.545 -17.762 8.365 1.00 94.38 171 CYS A O 1
ATOM 1340 N N . PHE A 1 172 ? -10.161 -16.422 9.148 1.00 94.31 172 PHE A N 1
ATOM 1341 C CA . PHE A 1 172 ? -10.477 -15.795 7.868 1.00 94.31 172 PHE A CA 1
ATOM 1342 C C . PHE A 1 172 ? -9.804 -14.428 7.763 1.00 94.31 172 PHE A C 1
ATOM 1344 O O . PHE A 1 172 ? -10.015 -13.559 8.604 1.00 94.31 172 PHE A O 1
ATOM 1351 N N . TYR A 1 173 ? -9.015 -14.231 6.710 1.00 93.25 173 TYR A N 1
ATOM 1352 C CA . TYR A 1 173 ? -8.294 -12.986 6.451 1.00 93.25 173 TYR A CA 1
ATOM 1353 C C . TYR A 1 173 ? -8.847 -12.325 5.197 1.00 93.25 173 TYR A C 1
ATOM 1355 O O . TYR A 1 173 ? -8.618 -12.825 4.090 1.00 93.25 173 TYR A O 1
ATOM 1363 N N . TYR A 1 174 ? -9.540 -11.201 5.368 1.00 91.62 174 TYR A N 1
ATOM 1364 C CA . TYR A 1 174 ? -9.929 -10.367 4.239 1.00 91.62 174 TYR A CA 1
ATOM 1365 C C . TYR A 1 174 ? -8.737 -9.601 3.674 1.00 91.62 174 TYR A C 1
ATOM 1367 O O . TYR A 1 174 ? -7.754 -9.318 4.363 1.00 91.62 174 TYR A O 1
ATOM 1375 N N . ASN A 1 175 ? -8.860 -9.233 2.403 1.00 87.44 175 ASN A N 1
ATOM 1376 C CA . ASN A 1 175 ? -8.020 -8.204 1.808 1.00 87.44 175 ASN A CA 1
ATOM 1377 C C . ASN A 1 175 ? -8.462 -6.824 2.316 1.00 87.44 175 ASN A C 1
ATOM 1379 O O . ASN A 1 175 ? -9.595 -6.675 2.777 1.00 87.44 175 ASN A O 1
ATOM 1383 N N . THR A 1 176 ? -7.583 -5.819 2.212 1.00 86.94 176 THR A N 1
ATOM 1384 C CA . THR A 1 176 ? -7.953 -4.415 2.455 1.00 86.94 176 THR A CA 1
ATOM 1385 C C . THR A 1 176 ? -9.209 -4.079 1.651 1.00 86.94 176 THR A C 1
ATOM 1387 O O . THR A 1 176 ? -9.175 -4.207 0.425 1.00 86.94 176 THR A O 1
ATOM 1390 N N . PRO A 1 177 ? -10.321 -3.707 2.315 1.00 84.62 177 PRO A N 1
ATOM 1391 C CA . PRO A 1 177 ? -11.571 -3.425 1.638 1.00 84.62 177 PRO A CA 1
ATOM 1392 C C . PRO A 1 177 ? -11.387 -2.344 0.574 1.00 84.62 177 PRO A C 1
ATOM 1394 O O . PRO A 1 177 ? -10.830 -1.277 0.836 1.00 84.62 177 PRO A O 1
ATOM 1397 N N . ALA A 1 178 ? -11.863 -2.636 -0.632 1.00 86.06 178 ALA A N 1
ATOM 1398 C CA . ALA A 1 178 ? -11.705 -1.797 -1.810 1.00 86.06 178 ALA A CA 1
ATOM 1399 C C . ALA A 1 178 ? -13.022 -1.712 -2.590 1.00 86.06 178 ALA A C 1
ATOM 1401 O O . ALA A 1 178 ? -13.936 -2.515 -2.393 1.00 86.06 178 ALA A O 1
ATOM 1402 N N . MET A 1 179 ? -13.117 -0.729 -3.483 1.00 86.00 179 MET A N 1
ATOM 1403 C CA . MET A 1 179 ? -14.253 -0.574 -4.388 1.00 86.00 179 MET A CA 1
ATOM 1404 C C . MET A 1 179 ? -13.867 -1.000 -5.796 1.00 86.00 179 MET A C 1
ATOM 1406 O O . MET A 1 179 ? -12.752 -0.747 -6.248 1.00 86.00 179 MET A O 1
ATOM 1410 N N . VAL A 1 180 ? -14.822 -1.591 -6.508 1.00 83.25 180 VAL A N 1
ATOM 1411 C CA . VAL A 1 180 ? -14.666 -1.882 -7.932 1.00 83.25 180 VAL A CA 1
ATOM 1412 C C . VAL A 1 180 ? -14.788 -0.573 -8.708 1.00 83.25 180 VAL A C 1
ATOM 1414 O O . VAL A 1 180 ? -15.791 0.134 -8.592 1.00 83.25 180 VAL A O 1
ATOM 1417 N N . ALA A 1 181 ? -13.759 -0.238 -9.486 1.00 82.19 181 ALA A N 1
ATOM 1418 C CA . ALA A 1 181 ? -13.804 0.915 -10.371 1.00 82.19 181 ALA A CA 1
ATOM 1419 C C . ALA A 1 181 ? -14.828 0.672 -11.499 1.00 82.19 181 ALA A C 1
ATOM 1421 O O . ALA A 1 181 ? -14.825 -0.407 -12.097 1.00 82.19 181 ALA A O 1
ATOM 1422 N N . PRO A 1 182 ? -15.696 1.649 -11.820 1.00 85.19 182 PRO A N 1
ATOM 1423 C CA . PRO A 1 182 ? -16.580 1.547 -12.972 1.00 85.19 182 PRO A CA 1
ATOM 1424 C C . PRO A 1 182 ? -15.808 1.307 -14.274 1.00 85.19 182 PRO A C 1
ATOM 1426 O O . PRO A 1 182 ? -14.768 1.919 -14.508 1.00 85.19 182 PRO A O 1
ATOM 1429 N N . THR A 1 183 ? -16.355 0.468 -15.153 1.00 82.69 183 THR A N 1
ATOM 1430 C CA . THR A 1 183 ? -15.691 0.020 -16.393 1.00 82.69 183 THR A CA 1
ATOM 1431 C C . THR A 1 183 ? -15.403 1.140 -17.396 1.00 82.69 183 THR A C 1
ATOM 1433 O O . THR A 1 183 ? -14.541 0.982 -18.254 1.00 82.69 183 THR A O 1
ATOM 1436 N N . TYR A 1 184 ? -16.097 2.277 -17.294 1.00 84.81 184 TYR A N 1
ATOM 1437 C CA . TYR A 1 184 ? -15.864 3.449 -18.143 1.00 84.81 184 TYR A CA 1
ATOM 1438 C C . TYR A 1 184 ? -14.663 4.301 -17.700 1.00 84.81 184 TYR A C 1
ATOM 1440 O O . TYR A 1 184 ? -14.247 5.193 -18.441 1.00 84.81 184 TYR A O 1
ATOM 1448 N N . LEU A 1 185 ? -14.110 4.081 -16.499 1.00 77.69 185 LEU A N 1
ATOM 1449 C CA . LEU A 1 185 ? -12.922 4.801 -16.048 1.00 77.69 185 LEU A CA 1
ATOM 1450 C C . LEU A 1 185 ? -11.675 4.232 -16.733 1.00 77.69 185 LEU A C 1
ATOM 1452 O O . LEU A 1 185 ? -11.337 3.063 -16.581 1.00 77.69 185 LEU A O 1
ATOM 1456 N N . GLN A 1 186 ? -10.968 5.090 -17.462 1.00 71.25 186 GLN A N 1
ATOM 1457 C CA . GLN A 1 186 ? -9.695 4.767 -18.105 1.00 71.25 186 GLN A CA 1
ATOM 1458 C C . GLN A 1 186 ? -8.516 5.240 -17.247 1.00 71.25 186 GLN A C 1
ATOM 1460 O O . GLN A 1 186 ? -8.653 6.169 -16.451 1.00 71.25 186 GLN A O 1
ATOM 1465 N N . ASN A 1 187 ? -7.333 4.654 -17.461 1.00 66.00 187 ASN A N 1
ATOM 1466 C CA . ASN A 1 187 ? -6.094 4.976 -16.737 1.00 66.00 187 ASN A CA 1
ATOM 1467 C C . ASN A 1 187 ? -6.169 4.727 -15.219 1.00 66.00 187 ASN A C 1
ATOM 1469 O O . ASN A 1 187 ? -5.449 5.359 -14.445 1.00 66.00 187 ASN A O 1
ATOM 1473 N N . VAL A 1 188 ? -7.017 3.788 -14.792 1.00 66.06 188 VAL A N 1
ATOM 1474 C CA . VAL A 1 188 ? -7.005 3.225 -13.434 1.00 66.06 188 VAL A CA 1
ATOM 1475 C C . VAL A 1 188 ? -6.015 2.054 -13.407 1.00 66.06 188 VAL A C 1
ATOM 1477 O O . VAL A 1 188 ? -6.341 0.946 -12.992 1.00 66.06 188 VAL A O 1
ATOM 1480 N N . ASP A 1 189 ? -4.806 2.274 -13.927 1.00 53.56 189 ASP A N 1
ATOM 1481 C CA . ASP A 1 189 ? -3.785 1.231 -14.005 1.00 53.56 189 ASP A CA 1
ATOM 1482 C C . ASP A 1 189 ? -3.146 1.058 -12.622 1.00 53.56 189 ASP A C 1
ATOM 1484 O O . ASP A 1 189 ? -2.225 1.771 -12.225 1.00 53.56 189 ASP A O 1
ATOM 1488 N N . SER A 1 190 ? -3.739 0.127 -11.877 1.00 52.19 190 SER A N 1
ATOM 1489 C CA . SER A 1 190 ? -3.254 -0.607 -10.711 1.00 52.19 190 SER A CA 1
ATOM 1490 C C . SER A 1 190 ? -2.044 -0.019 -9.967 1.00 52.19 190 SER A C 1
ATOM 1492 O O . SER A 1 190 ? -0.888 -0.347 -10.234 1.00 52.19 190 SER A O 1
ATOM 1494 N N . CYS A 1 191 ? -2.330 0.645 -8.844 1.00 52.00 191 CYS A N 1
ATOM 1495 C CA . CYS A 1 191 ? -1.427 0.684 -7.684 1.00 52.00 191 CYS A CA 1
ATOM 1496 C C . CYS A 1 191 ? -1.166 -0.720 -7.075 1.00 52.00 191 CYS A C 1
ATOM 1498 O O . CYS A 1 191 ? -0.446 -0.839 -6.085 1.00 52.00 191 CYS A O 1
ATOM 1500 N N . GLU A 1 192 ? -1.755 -1.784 -7.636 1.00 42.75 192 GLU A N 1
ATOM 1501 C CA . GLU A 1 192 ? -1.882 -3.113 -7.026 1.00 42.75 192 GLU A CA 1
ATOM 1502 C C . GLU A 1 192 ? -0.750 -4.104 -7.311 1.00 42.75 192 GLU A C 1
ATOM 1504 O O . GLU A 1 192 ? -0.828 -5.257 -6.899 1.00 42.75 192 GLU A O 1
ATOM 1509 N N . GLN A 1 193 ? 0.351 -3.692 -7.936 1.00 38.84 193 GLN A N 1
ATOM 1510 C CA . GLN A 1 193 ? 1.516 -4.572 -8.041 1.00 38.84 193 GLN A CA 1
ATOM 1511 C C . GLN A 1 193 ? 2.701 -3.990 -7.297 1.00 38.84 193 GLN A C 1
ATOM 1513 O O . GLN A 1 193 ? 3.661 -3.528 -7.901 1.00 38.84 193 GLN A O 1
ATOM 1518 N N . PHE A 1 194 ? 2.582 -4.041 -5.964 1.00 37.34 194 PHE A N 1
ATOM 1519 C CA . PHE A 1 194 ? 3.617 -3.743 -4.977 1.00 37.34 194 PHE A CA 1
ATOM 1520 C C . PHE A 1 194 ? 4.281 -2.382 -5.208 1.00 37.34 194 PHE A C 1
ATOM 1522 O O . PHE A 1 194 ? 5.117 -2.245 -6.090 1.00 37.34 194 PHE A O 1
ATOM 1529 N N . VAL A 1 195 ? 3.930 -1.402 -4.371 1.00 40.34 195 VAL A N 1
ATOM 1530 C CA . VAL A 1 195 ? 4.533 -0.085 -4.021 1.00 40.34 195 VAL A CA 1
ATOM 1531 C C . VAL A 1 195 ? 5.940 0.290 -4.560 1.00 40.34 195 VAL A C 1
ATOM 1533 O O . VAL A 1 195 ? 6.275 1.466 -4.630 1.00 40.34 195 VAL A O 1
ATOM 1536 N N . VAL A 1 196 ? 6.762 -0.645 -5.016 1.00 37.97 196 VAL A N 1
ATOM 1537 C CA . VAL A 1 196 ? 8.024 -0.440 -5.731 1.00 37.97 196 VAL A CA 1
ATOM 1538 C C . VAL A 1 196 ? 7.862 -0.141 -7.240 1.00 37.97 196 VAL A C 1
ATOM 1540 O O . VAL A 1 196 ? 8.756 0.488 -7.804 1.00 37.97 196 VAL A O 1
ATOM 1543 N N . ARG A 1 197 ? 6.765 -0.517 -7.932 1.00 36.47 197 ARG A N 1
ATOM 1544 C CA . ARG A 1 197 ? 6.670 -0.330 -9.408 1.00 36.47 197 ARG A CA 1
ATOM 1545 C C . ARG A 1 197 ? 5.863 0.868 -9.931 1.00 36.47 197 ARG A C 1
ATOM 1547 O O . ARG A 1 197 ? 6.113 1.261 -11.067 1.00 36.47 197 ARG A O 1
ATOM 1554 N N . ALA A 1 198 ? 4.971 1.489 -9.154 1.00 35.16 198 ALA A N 1
ATOM 1555 C CA . ALA A 1 198 ? 3.970 2.411 -9.725 1.00 35.16 198 ALA A CA 1
ATOM 1556 C C . ALA A 1 198 ? 3.865 3.820 -9.104 1.00 35.16 198 ALA A C 1
ATOM 1558 O O . ALA A 1 198 ? 3.024 4.598 -9.532 1.00 35.16 198 ALA A O 1
ATOM 1559 N N . ALA A 1 199 ? 4.764 4.242 -8.204 1.00 34.84 199 ALA A N 1
ATOM 1560 C CA . ALA A 1 199 ? 4.880 5.675 -7.861 1.00 34.84 199 ALA A CA 1
ATOM 1561 C C . ALA A 1 199 ? 5.544 6.516 -8.985 1.00 34.84 199 ALA A C 1
ATOM 1563 O O . ALA A 1 199 ? 5.846 7.694 -8.811 1.00 34.84 199 ALA A O 1
ATOM 1564 N N . TRP A 1 200 ? 5.786 5.904 -10.150 1.00 38.03 200 TRP A N 1
ATOM 1565 C CA . TRP A 1 200 ? 6.426 6.485 -11.329 1.00 38.03 200 TRP A CA 1
ATOM 1566 C C . TRP A 1 200 ? 5.499 6.440 -12.546 1.00 38.03 200 TRP A C 1
ATOM 1568 O O . TRP A 1 200 ? 5.841 5.867 -13.575 1.00 38.03 200 TRP A O 1
ATOM 1578 N N . THR A 1 201 ? 4.333 7.073 -12.487 1.00 43.31 201 THR A N 1
ATOM 1579 C CA . THR A 1 201 ? 3.531 7.295 -13.697 1.00 43.31 201 THR A CA 1
ATOM 1580 C C . THR A 1 201 ? 3.056 8.742 -13.761 1.00 43.31 201 THR A C 1
ATOM 1582 O O . THR A 1 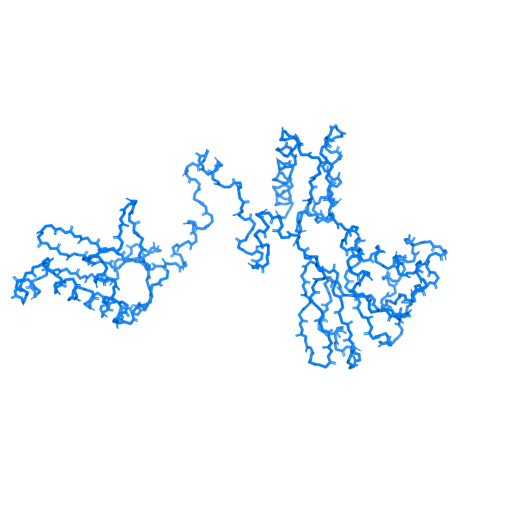201 ? 2.047 9.141 -13.197 1.00 43.31 201 THR A O 1
ATOM 1585 N N . ARG A 1 202 ? 3.880 9.541 -14.462 1.00 40.31 202 ARG A N 1
ATOM 1586 C CA . ARG A 1 202 ? 3.545 10.667 -15.369 1.00 40.31 202 ARG A CA 1
ATOM 1587 C C . ARG A 1 202 ? 4.443 11.898 -15.201 1.00 40.31 202 ARG A C 1
ATOM 1589 O O . ARG A 1 202 ? 4.725 12.547 -16.205 1.00 40.31 202 ARG A O 1
ATOM 1596 N N . ARG A 1 203 ? 5.010 12.160 -14.014 1.00 39.84 203 ARG A N 1
ATOM 1597 C CA . ARG A 1 203 ? 5.912 13.319 -13.808 1.00 39.84 203 ARG A CA 1
ATOM 1598 C C . ARG A 1 203 ? 7.341 13.180 -14.355 1.00 39.84 203 ARG A C 1
ATOM 1600 O O . ARG A 1 203 ? 8.079 14.149 -14.351 1.00 39.84 203 ARG A O 1
ATOM 1607 N N . SER A 1 204 ? 7.755 12.045 -14.925 1.00 41.34 204 SER A N 1
ATOM 1608 C CA . SER A 1 204 ? 9.168 11.888 -15.324 1.00 41.34 204 SER A CA 1
ATOM 1609 C C . SER A 1 204 ? 9.494 12.073 -16.807 1.00 41.34 204 SER A C 1
ATOM 1611 O O . SER A 1 204 ? 10.673 12.048 -17.134 1.00 41.34 204 SER A O 1
ATOM 1613 N N . ARG A 1 205 ? 8.534 12.227 -17.731 1.00 45.31 205 ARG A N 1
ATOM 1614 C CA . ARG A 1 205 ? 8.902 12.450 -19.150 1.00 45.31 205 ARG A CA 1
ATOM 1615 C C . ARG A 1 205 ? 9.241 13.915 -19.431 1.00 45.31 205 ARG A C 1
ATOM 1617 O O . ARG A 1 205 ? 10.267 14.182 -20.046 1.00 45.31 205 ARG A O 1
ATOM 1624 N N . GLY A 1 206 ? 8.437 14.851 -18.921 1.00 47.56 206 GLY A N 1
ATOM 1625 C CA . GLY A 1 206 ? 8.661 16.290 -19.105 1.00 47.56 206 GLY A CA 1
ATOM 1626 C C . GLY A 1 206 ? 9.808 16.856 -18.258 1.00 47.56 206 GLY A C 1
ATOM 1627 O O . GLY A 1 206 ? 10.592 17.658 -18.751 1.00 47.56 206 GLY A O 1
ATOM 1628 N N . GLU A 1 207 ? 9.965 16.417 -17.006 1.00 51.22 207 GLU A N 1
ATOM 1629 C CA . GLU A 1 207 ? 11.041 16.900 -16.122 1.00 51.22 207 GLU A CA 1
ATOM 1630 C C . GLU A 1 207 ? 12.399 16.235 -16.368 1.00 51.22 207 GLU A C 1
ATOM 1632 O O . GLU A 1 207 ? 13.427 16.895 -16.220 1.00 51.22 207 GLU A O 1
ATOM 1637 N N . ALA A 1 208 ? 12.443 14.968 -16.809 1.00 45.84 208 ALA A N 1
ATOM 1638 C CA . ALA A 1 208 ? 13.710 14.356 -17.226 1.00 45.84 208 ALA A CA 1
ATOM 1639 C C . ALA A 1 208 ? 14.286 15.044 -18.473 1.00 45.84 208 ALA A C 1
ATOM 1641 O O . ALA A 1 208 ? 15.503 15.174 -18.584 1.00 45.84 208 ALA A O 1
ATOM 1642 N N . ALA A 1 209 ? 13.428 15.563 -19.361 1.00 54.44 209 ALA A N 1
ATOM 1643 C CA . ALA A 1 209 ? 13.854 16.398 -20.484 1.00 54.44 209 ALA A CA 1
ATOM 1644 C C . ALA A 1 209 ? 14.458 17.743 -20.027 1.00 54.44 209 ALA A C 1
ATOM 1646 O O . ALA A 1 209 ? 15.351 18.263 -20.687 1.00 54.44 209 ALA A O 1
ATOM 1647 N N . LYS A 1 210 ? 14.035 18.275 -18.869 1.00 56.41 210 LYS A N 1
ATOM 1648 C CA . LYS A 1 210 ? 14.570 19.516 -18.274 1.00 56.41 210 LYS A CA 1
ATOM 1649 C C . LYS A 1 210 ? 15.913 19.323 -17.547 1.00 56.41 210 LYS A C 1
ATOM 1651 O O . LYS A 1 210 ? 16.566 20.307 -17.213 1.00 56.41 210 LYS A O 1
ATOM 1656 N N . ARG A 1 211 ? 16.339 18.080 -17.270 1.00 53.31 211 ARG A N 1
ATOM 1657 C CA . ARG A 1 211 ? 17.611 17.752 -16.585 1.00 53.31 211 ARG A CA 1
ATOM 1658 C C . ARG A 1 211 ? 18.306 16.547 -17.245 1.00 53.31 211 ARG A C 1
ATOM 1660 O O . ARG A 1 211 ? 18.376 15.480 -16.628 1.00 53.31 211 ARG A O 1
ATOM 1667 N N . PRO A 1 212 ? 18.871 16.702 -18.457 1.00 55.19 212 PRO A N 1
ATOM 1668 C CA . PRO A 1 212 ? 19.374 15.584 -19.268 1.00 55.19 212 PRO A CA 1
ATOM 1669 C C . PRO A 1 212 ? 20.501 14.772 -18.605 1.00 55.19 212 PRO A C 1
ATOM 1671 O O . PRO A 1 212 ? 20.672 13.594 -18.909 1.00 55.19 212 PRO A O 1
ATOM 1674 N N . ASN A 1 213 ? 21.230 15.358 -17.648 1.00 58.38 213 ASN A N 1
ATOM 1675 C CA . ASN A 1 213 ? 22.378 14.711 -17.002 1.00 58.38 213 ASN A CA 1
ATOM 1676 C C . ASN A 1 213 ? 22.037 13.900 -15.739 1.00 58.38 213 ASN A C 1
ATOM 1678 O O . ASN A 1 213 ? 22.889 13.165 -15.233 1.00 58.38 213 ASN A O 1
ATOM 1682 N N . ARG A 1 214 ? 20.814 13.986 -15.193 1.00 60.38 214 ARG A N 1
ATOM 1683 C CA . ARG A 1 214 ? 20.458 13.233 -13.978 1.00 60.38 214 ARG A CA 1
ATOM 1684 C C . ARG A 1 214 ? 19.896 11.863 -14.354 1.00 60.38 214 ARG A C 1
ATOM 1686 O O . ARG A 1 214 ? 18.696 11.718 -14.564 1.00 60.38 214 ARG A O 1
ATOM 1693 N N . LYS A 1 215 ? 20.761 10.840 -14.368 1.00 62.88 215 LYS A N 1
ATOM 1694 C CA . LYS A 1 215 ? 20.343 9.433 -14.523 1.00 62.88 215 LYS A CA 1
ATOM 1695 C C . LYS A 1 215 ? 19.256 9.085 -13.495 1.00 62.88 215 LYS A C 1
ATOM 1697 O O . LYS A 1 215 ? 19.468 9.277 -12.291 1.00 62.88 215 LYS A O 1
ATOM 1702 N N . SER A 1 216 ? 18.125 8.566 -13.972 1.00 69.88 216 SER A N 1
ATOM 1703 C CA . SER A 1 216 ? 17.034 8.025 -13.148 1.00 69.88 216 SER A CA 1
ATOM 1704 C C . SER A 1 216 ? 17.522 6.885 -12.248 1.00 69.88 216 SER A C 1
ATOM 1706 O O . SER A 1 216 ? 18.538 6.253 -12.537 1.00 69.88 216 SER A O 1
ATOM 1708 N N . TRP A 1 217 ? 16.795 6.583 -11.167 1.00 70.31 217 TRP A N 1
ATOM 1709 C CA . TRP A 1 217 ? 17.142 5.457 -10.287 1.00 70.31 217 TRP A CA 1
ATOM 1710 C C . TRP A 1 217 ? 17.242 4.137 -11.059 1.00 70.31 217 TRP A C 1
ATOM 1712 O O . TRP A 1 217 ? 18.199 3.390 -10.870 1.00 70.31 217 TRP A O 1
ATOM 1722 N N . LYS A 1 218 ? 16.327 3.911 -12.013 1.00 74.31 218 LYS A N 1
ATOM 1723 C CA . LYS A 1 218 ? 16.407 2.795 -12.960 1.00 74.31 218 LYS A CA 1
ATOM 1724 C C . LYS A 1 218 ? 17.741 2.804 -13.704 1.00 74.31 218 LYS A C 1
ATOM 1726 O O . LYS A 1 218 ? 18.483 1.849 -13.595 1.00 74.31 218 LYS A O 1
ATOM 1731 N N . GLN A 1 219 ? 18.109 3.899 -14.370 1.00 76.81 219 GLN A N 1
ATOM 1732 C CA . GLN A 1 219 ? 19.384 3.994 -15.104 1.00 76.81 219 GLN A CA 1
ATOM 1733 C C . GLN A 1 219 ? 20.631 3.836 -14.215 1.00 76.81 219 GLN A C 1
ATOM 1735 O O . GLN A 1 219 ? 21.681 3.438 -14.709 1.00 76.81 219 GLN A O 1
ATOM 1740 N N . ARG A 1 220 ? 20.543 4.174 -12.923 1.00 77.62 220 ARG A N 1
ATOM 1741 C CA . ARG A 1 220 ? 21.627 3.958 -11.951 1.00 77.62 220 ARG A CA 1
ATOM 1742 C C . ARG A 1 220 ? 21.736 2.496 -11.523 1.00 77.62 220 ARG A C 1
ATOM 1744 O O . ARG A 1 220 ? 22.841 2.014 -11.322 1.00 77.62 220 ARG A O 1
ATOM 1751 N N . THR A 1 221 ? 20.602 1.815 -11.372 1.00 81.88 221 THR A N 1
ATOM 1752 C CA . THR A 1 221 ? 20.531 0.439 -10.856 1.00 81.88 221 THR A CA 1
ATOM 1753 C C . THR A 1 221 ? 20.543 -0.630 -11.948 1.00 81.88 221 THR A C 1
ATOM 1755 O O . THR A 1 221 ? 20.851 -1.784 -11.666 1.00 81.88 221 THR A O 1
ATOM 1758 N N . ASP A 1 222 ? 20.273 -0.249 -13.197 1.00 81.69 222 ASP A N 1
ATOM 1759 C CA . ASP A 1 222 ? 20.161 -1.154 -14.343 1.00 81.69 222 ASP A CA 1
ATOM 1760 C C . ASP A 1 222 ? 21.429 -1.994 -14.551 1.00 81.69 222 ASP A C 1
ATOM 1762 O O . ASP A 1 222 ? 21.330 -3.192 -14.785 1.00 81.69 222 ASP A O 1
ATOM 1766 N N . MET A 1 223 ? 22.618 -1.420 -14.329 1.00 81.56 223 MET A N 1
ATOM 1767 C CA . MET A 1 223 ? 23.885 -2.159 -14.428 1.00 81.56 223 MET A CA 1
ATOM 1768 C C . MET A 1 223 ? 24.049 -3.282 -13.394 1.00 81.56 223 MET A C 1
ATOM 1770 O O . MET A 1 223 ? 24.871 -4.162 -13.609 1.00 81.56 223 MET A O 1
ATOM 1774 N N . TYR A 1 224 ? 23.313 -3.247 -12.278 1.00 81.75 224 TYR A N 1
ATOM 1775 C CA . TYR A 1 224 ? 23.350 -4.292 -11.247 1.00 81.75 224 TYR A CA 1
ATOM 1776 C C . TYR A 1 224 ? 22.249 -5.335 -11.457 1.00 81.75 224 TYR A C 1
ATOM 1778 O O . TYR A 1 224 ? 22.430 -6.496 -11.113 1.00 81.75 224 TYR A O 1
ATOM 1786 N N . MET A 1 225 ? 21.117 -4.928 -12.040 1.00 84.06 225 MET A N 1
ATOM 1787 C CA . MET A 1 225 ? 19.995 -5.823 -12.349 1.00 84.06 225 MET A CA 1
ATOM 1788 C C . MET A 1 225 ? 20.206 -6.585 -13.664 1.00 84.06 225 MET A C 1
ATOM 1790 O O . MET A 1 225 ? 19.762 -7.720 -13.802 1.00 84.06 225 MET A O 1
ATOM 1794 N N . ARG A 1 226 ? 20.897 -5.965 -14.628 1.00 89.81 226 ARG A N 1
ATOM 1795 C CA . ARG A 1 226 ? 21.273 -6.526 -15.933 1.00 89.81 226 ARG A CA 1
ATOM 1796 C C . ARG A 1 226 ? 22.784 -6.389 -16.133 1.00 89.81 226 ARG A C 1
ATOM 1798 O O . ARG A 1 226 ? 23.238 -5.589 -16.953 1.00 89.81 226 ARG A O 1
ATOM 1805 N N . PRO A 1 227 ? 23.588 -7.130 -15.353 1.00 92.00 227 PRO A N 1
ATOM 1806 C CA . PRO A 1 227 ? 25.030 -6.925 -15.298 1.00 92.00 227 PRO A CA 1
ATOM 1807 C C . PRO A 1 227 ? 25.751 -7.319 -16.584 1.00 92.00 227 PRO A C 1
ATOM 1809 O O . PRO A 1 227 ? 26.787 -6.734 -16.887 1.00 92.00 227 PRO A O 1
ATOM 1812 N N . PHE A 1 228 ? 25.210 -8.249 -17.370 1.00 96.12 228 PHE A N 1
ATOM 1813 C CA . PHE A 1 228 ? 25.830 -8.720 -18.606 1.00 96.12 228 PHE A CA 1
ATOM 1814 C C . PHE A 1 228 ? 25.083 -8.199 -19.831 1.00 96.12 228 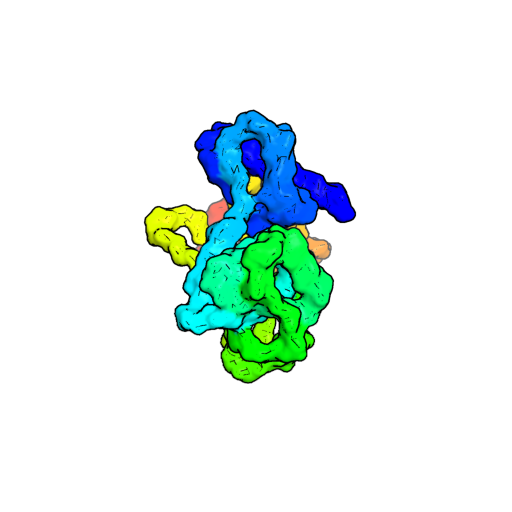PHE A C 1
ATOM 1816 O O . PHE A 1 228 ? 23.866 -8.357 -19.943 1.00 96.12 228 PHE A O 1
ATOM 1823 N N . LEU A 1 229 ? 25.817 -7.579 -20.753 1.00 95.06 229 LEU A N 1
ATOM 1824 C CA . LEU A 1 229 ? 25.286 -7.017 -21.991 1.00 95.06 229 LEU A CA 1
ATOM 1825 C C . LEU A 1 229 ? 25.921 -7.681 -23.205 1.00 95.06 229 LEU A C 1
ATOM 1827 O O . LEU A 1 229 ? 27.136 -7.582 -23.402 1.00 95.06 229 LEU A O 1
ATOM 1831 N N . LEU A 1 230 ? 25.084 -8.282 -24.043 1.00 96.06 230 LEU A N 1
ATOM 1832 C CA . LEU A 1 230 ? 25.460 -8.759 -25.361 1.00 96.06 230 LEU A CA 1
ATOM 1833 C C . LEU A 1 230 ? 25.521 -7.584 -26.342 1.00 96.06 230 LEU A C 1
ATOM 1835 O O . LEU A 1 230 ? 24.557 -6.840 -26.496 1.00 96.06 230 LEU A O 1
ATOM 1839 N N . ASN A 1 231 ? 26.642 -7.455 -27.046 1.00 94.00 231 ASN A N 1
ATOM 1840 C CA . ASN A 1 231 ? 26.794 -6.555 -28.182 1.00 94.00 231 ASN A CA 1
ATOM 1841 C C . ASN A 1 231 ? 27.132 -7.376 -29.421 1.00 94.00 231 ASN A C 1
ATOM 1843 O O . ASN A 1 231 ? 28.158 -8.061 -29.437 1.00 94.00 231 ASN A O 1
ATOM 1847 N N . VAL A 1 232 ? 26.305 -7.267 -30.457 1.00 93.62 232 VAL A N 1
ATOM 1848 C CA . VAL A 1 232 ? 26.522 -7.927 -31.747 1.00 93.62 232 VAL A CA 1
ATOM 1849 C C . VAL A 1 232 ? 26.789 -6.859 -32.797 1.00 93.62 232 VAL A C 1
ATOM 1851 O O . VAL A 1 232 ? 26.024 -5.912 -32.941 1.00 93.62 232 VAL A O 1
ATOM 1854 N N . PHE A 1 233 ? 27.896 -7.002 -33.514 1.00 91.88 233 PHE A N 1
ATOM 1855 C CA . PHE A 1 233 ? 28.310 -6.107 -34.580 1.00 91.88 233 PHE A CA 1
ATOM 1856 C C . PHE A 1 233 ? 28.388 -6.878 -35.895 1.00 91.88 233 PHE A C 1
ATOM 1858 O O . PHE A 1 233 ? 29.144 -7.846 -36.021 1.00 91.88 233 PHE A O 1
ATOM 1865 N N . PHE A 1 234 ? 27.618 -6.417 -36.877 1.00 91.62 234 PHE A N 1
ATOM 1866 C CA . PHE A 1 234 ? 27.609 -6.957 -38.229 1.00 91.62 234 PHE A CA 1
ATOM 1867 C C . PHE A 1 234 ? 28.385 -6.029 -39.160 1.00 91.62 234 PHE A C 1
ATOM 1869 O O . PHE A 1 234 ? 27.995 -4.887 -39.396 1.00 91.62 234 PHE A O 1
ATOM 1876 N N . SER A 1 235 ? 29.484 -6.534 -39.712 1.00 89.81 235 SER A N 1
ATOM 1877 C CA . SER A 1 235 ? 30.215 -5.894 -40.802 1.00 89.81 235 SER A CA 1
ATOM 1878 C C . SER A 1 235 ? 29.883 -6.578 -42.127 1.00 89.81 235 SER A C 1
ATOM 1880 O O . SER A 1 235 ? 29.390 -7.704 -42.162 1.00 89.81 235 SER A O 1
ATOM 1882 N N . LYS A 1 236 ? 30.243 -5.941 -43.246 1.00 89.06 236 LYS A N 1
ATOM 1883 C CA . LYS A 1 236 ? 30.211 -6.582 -44.572 1.00 89.06 236 LYS A CA 1
ATOM 1884 C C . LYS A 1 236 ? 31.203 -7.748 -44.698 1.00 89.06 236 LYS A C 1
ATOM 1886 O O . LYS A 1 236 ? 31.132 -8.488 -45.668 1.00 89.06 236 LYS A O 1
ATOM 1891 N N . ARG A 1 237 ? 32.161 -7.875 -43.768 1.00 89.12 237 ARG A N 1
ATOM 1892 C CA . ARG A 1 237 ? 33.263 -8.855 -43.839 1.00 89.12 237 ARG A CA 1
ATOM 1893 C C . ARG A 1 237 ? 33.279 -9.887 -42.714 1.00 89.12 237 ARG A C 1
ATOM 1895 O O . ARG A 1 237 ? 33.915 -10.920 -42.869 1.00 89.12 237 ARG A O 1
ATOM 1902 N N . PHE A 1 238 ? 32.656 -9.595 -41.576 1.00 92.25 238 PHE A N 1
ATOM 1903 C CA . PHE A 1 238 ? 32.686 -10.466 -40.403 1.00 92.25 238 PHE A CA 1
ATOM 1904 C C . PHE A 1 238 ? 31.542 -10.136 -39.443 1.00 92.25 238 PHE A C 1
ATOM 1906 O O . PHE A 1 238 ? 30.943 -9.060 -39.503 1.00 92.25 238 PHE A O 1
ATOM 1913 N N . ILE A 1 239 ? 31.293 -11.058 -38.521 1.00 93.44 239 ILE A N 1
ATOM 1914 C CA . ILE A 1 239 ? 30.353 -10.930 -37.412 1.00 93.44 239 ILE A CA 1
ATOM 1915 C C . ILE A 1 239 ? 31.172 -10.948 -36.127 1.00 93.44 239 ILE A C 1
ATOM 1917 O O . ILE A 1 239 ? 32.060 -11.786 -35.973 1.00 93.44 239 ILE A O 1
ATOM 1921 N N . HIS A 1 240 ? 30.888 -10.024 -35.215 1.00 95.12 240 HIS A N 1
ATOM 1922 C CA . HIS A 1 240 ? 31.586 -9.910 -33.942 1.00 95.12 240 HIS A CA 1
ATOM 1923 C C . HIS A 1 240 ? 30.583 -9.762 -32.796 1.00 95.12 240 HIS A C 1
ATOM 1925 O O . HIS A 1 240 ? 29.876 -8.761 -32.713 1.00 95.12 240 HIS A O 1
ATOM 1931 N N . ALA A 1 241 ? 30.549 -10.734 -31.892 1.00 96.19 241 ALA A N 1
ATOM 1932 C CA . ALA A 1 241 ? 29.741 -10.722 -30.683 1.00 96.19 241 ALA A CA 1
ATOM 1933 C C . ALA A 1 241 ? 30.641 -10.616 -29.447 1.00 96.19 241 ALA A C 1
ATOM 1935 O O . ALA A 1 241 ? 31.682 -11.269 -29.367 1.00 96.19 241 ALA A O 1
ATOM 1936 N N . LYS A 1 242 ? 30.245 -9.803 -28.468 1.00 96.62 242 LYS A N 1
ATOM 1937 C CA . LYS A 1 242 ? 30.923 -9.721 -27.169 1.00 96.62 242 LYS A CA 1
ATOM 1938 C C . LYS A 1 242 ? 29.928 -9.570 -26.030 1.00 96.62 242 LYS A C 1
ATOM 1940 O O . LYS A 1 242 ? 28.945 -8.842 -26.169 1.00 96.62 242 LYS A O 1
ATOM 1945 N N . VAL A 1 243 ? 30.229 -10.187 -24.895 1.00 96.88 243 VAL A N 1
ATOM 1946 C CA . VAL A 1 243 ? 29.497 -9.999 -23.641 1.00 96.88 243 VAL A CA 1
ATOM 1947 C C . VAL A 1 243 ? 30.336 -9.135 -22.710 1.00 96.88 243 VAL A C 1
ATOM 1949 O O . VAL A 1 243 ? 31.500 -9.428 -22.441 1.00 96.88 243 VAL A O 1
ATOM 1952 N N . MET A 1 244 ? 29.747 -8.043 -22.236 1.00 95.75 244 MET A N 1
ATOM 1953 C CA . MET A 1 244 ? 30.388 -7.066 -21.357 1.00 95.75 244 MET A CA 1
ATOM 1954 C C . MET A 1 244 ? 29.732 -7.087 -19.981 1.00 95.75 244 MET A C 1
ATOM 1956 O O . MET A 1 244 ? 28.506 -7.047 -19.895 1.00 95.75 244 MET A O 1
ATOM 1960 N N . HIS A 1 245 ? 30.528 -7.050 -18.915 1.00 93.69 245 HIS A N 1
ATOM 1961 C CA . HIS A 1 245 ? 30.023 -6.768 -17.576 1.00 93.69 245 HIS A CA 1
ATOM 1962 C C . HIS A 1 245 ? 29.891 -5.249 -17.378 1.00 93.69 245 HIS A C 1
ATOM 1964 O O . HIS A 1 245 ? 30.893 -4.532 -17.356 1.00 93.69 245 HIS A O 1
ATOM 1970 N N . ARG A 1 246 ? 28.659 -4.744 -17.242 1.00 87.25 246 ARG A N 1
ATOM 1971 C CA . ARG A 1 246 ? 28.336 -3.308 -17.159 1.00 87.25 246 ARG A CA 1
ATOM 1972 C C . ARG A 1 246 ? 28.975 -2.625 -15.950 1.00 87.25 246 ARG A C 1
ATOM 1974 O O . ARG A 1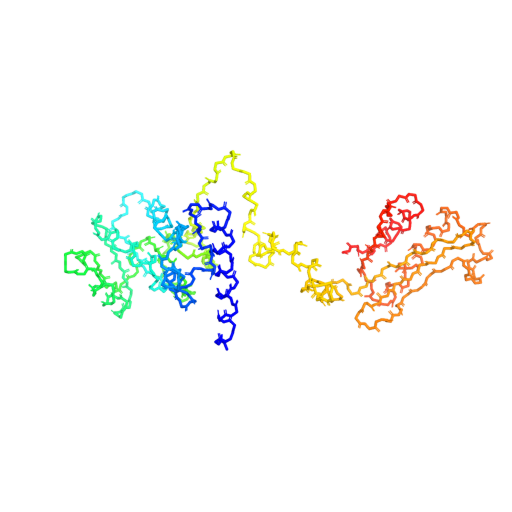 246 ? 29.431 -1.495 -16.078 1.00 87.25 246 ARG A O 1
ATOM 1981 N N . GLY A 1 247 ? 29.032 -3.300 -14.801 1.00 85.00 247 GLY A N 1
ATOM 1982 C CA . GLY A 1 247 ? 29.560 -2.715 -13.564 1.00 85.00 247 GLY A CA 1
ATOM 1983 C C . GLY A 1 247 ? 31.076 -2.491 -13.580 1.00 85.00 247 GLY A C 1
ATOM 1984 O O . GLY A 1 247 ? 31.550 -1.465 -13.109 1.00 85.00 247 GLY A O 1
ATOM 1985 N N . THR A 1 248 ? 31.842 -3.425 -14.154 1.00 88.44 248 THR A N 1
ATOM 1986 C CA . THR A 1 248 ? 33.321 -3.350 -14.201 1.00 88.44 248 THR A CA 1
ATOM 1987 C C . THR A 1 248 ? 33.866 -2.951 -15.569 1.00 88.44 248 THR A C 1
ATOM 1989 O O . THR A 1 248 ? 35.073 -2.817 -15.727 1.00 88.44 248 THR A O 1
ATOM 1992 N N . SER A 1 249 ? 33.001 -2.788 -16.576 1.00 88.00 249 SER A N 1
ATOM 1993 C CA . SER A 1 249 ? 33.381 -2.560 -17.979 1.00 88.00 249 SER A CA 1
ATOM 1994 C C . SER A 1 249 ? 34.331 -3.623 -18.558 1.00 88.00 249 SER A C 1
ATOM 1996 O O . SER A 1 249 ? 35.021 -3.372 -19.545 1.00 88.00 249 SER A O 1
ATOM 1998 N N . LYS A 1 250 ? 34.361 -4.828 -17.972 1.00 92.69 250 LYS A N 1
ATOM 1999 C CA . LYS A 1 250 ? 35.213 -5.939 -18.413 1.00 92.69 250 LYS A CA 1
ATOM 2000 C C . LYS A 1 250 ? 34.520 -6.749 -19.509 1.00 92.69 250 LYS A C 1
ATOM 2002 O O . LYS A 1 250 ? 33.330 -7.046 -19.411 1.00 92.69 250 LYS A O 1
ATOM 2007 N N . VAL A 1 251 ? 35.275 -7.128 -20.537 1.00 95.94 251 VAL A N 1
ATOM 2008 C CA . VAL A 1 251 ? 34.833 -8.098 -21.548 1.00 95.94 251 VAL A CA 1
ATOM 2009 C C . VAL A 1 251 ? 34.887 -9.492 -20.923 1.00 95.94 251 VAL A C 1
ATOM 2011 O O . VAL A 1 251 ? 35.940 -9.891 -20.430 1.00 95.94 251 VAL A O 1
ATOM 2014 N N . ILE A 1 252 ? 33.767 -10.210 -20.918 1.00 95.31 252 ILE A N 1
ATOM 2015 C CA . ILE A 1 252 ? 33.676 -11.560 -20.347 1.00 95.31 252 ILE A CA 1
ATOM 2016 C C . ILE A 1 252 ? 33.951 -12.611 -21.417 1.00 95.31 252 ILE A C 1
ATOM 2018 O O . ILE A 1 252 ? 34.807 -13.468 -21.240 1.00 95.31 252 ILE A O 1
ATOM 2022 N N . SER A 1 253 ? 33.268 -12.503 -22.553 1.00 96.06 253 SER A N 1
ATOM 2023 C CA . SER A 1 253 ? 33.409 -13.430 -23.671 1.00 96.06 253 SER A CA 1
ATOM 2024 C C . SER A 1 253 ? 33.336 -12.679 -25.000 1.00 96.06 253 SER A C 1
ATOM 2026 O O . SER A 1 253 ? 32.704 -11.624 -25.118 1.00 96.06 253 SER A O 1
ATOM 2028 N N . VAL A 1 254 ? 34.024 -13.209 -26.011 1.00 96.44 254 VAL A N 1
ATOM 2029 C CA . VAL A 1 254 ? 34.057 -12.668 -27.378 1.00 96.44 254 VAL A CA 1
ATOM 2030 C C . VAL A 1 254 ? 33.955 -13.823 -28.357 1.00 96.44 254 VAL A C 1
ATOM 2032 O O . VAL A 1 254 ? 34.564 -14.864 -28.134 1.00 96.44 254 VAL A O 1
ATOM 2035 N N . ALA A 1 255 ? 33.240 -13.635 -29.459 1.00 95.94 255 ALA A N 1
ATOM 2036 C CA . ALA A 1 255 ? 33.197 -14.546 -30.593 1.00 95.94 255 ALA A CA 1
ATOM 2037 C C . ALA A 1 255 ? 33.226 -13.727 -31.888 1.00 95.94 255 ALA A C 1
ATOM 2039 O O . ALA A 1 255 ? 32.473 -12.769 -32.045 1.00 95.94 255 ALA A O 1
ATOM 2040 N N . THR A 1 256 ? 34.112 -14.078 -32.819 1.00 94.81 256 THR A N 1
ATOM 2041 C CA . THR A 1 256 ? 34.257 -13.347 -34.083 1.00 94.81 256 THR A CA 1
ATOM 2042 C C . THR A 1 256 ? 34.583 -14.277 -35.230 1.00 94.81 256 THR A C 1
ATOM 2044 O O . THR A 1 256 ? 35.476 -15.112 -35.108 1.00 94.81 256 THR A O 1
ATOM 2047 N N . THR A 1 257 ? 33.912 -14.100 -36.367 1.00 92.94 257 THR A N 1
ATOM 2048 C CA . THR A 1 257 ? 34.209 -14.877 -37.582 1.00 92.94 257 THR A CA 1
ATOM 2049 C C . THR A 1 257 ? 35.550 -14.488 -38.209 1.00 92.94 257 THR A C 1
ATOM 2051 O O . THR A 1 257 ? 36.066 -15.214 -39.049 1.00 92.94 257 THR A O 1
ATOM 2054 N N . ASN A 1 258 ? 36.167 -13.388 -37.759 1.00 91.19 258 ASN A N 1
ATOM 2055 C CA . ASN A 1 258 ? 37.526 -13.003 -38.151 1.00 91.19 258 ASN A CA 1
ATOM 2056 C C . ASN A 1 258 ? 38.631 -13.746 -37.367 1.00 91.19 258 ASN A C 1
ATOM 2058 O O . ASN A 1 258 ? 39.815 -13.524 -37.614 1.00 91.19 258 ASN A O 1
ATOM 2062 N N . ALA A 1 259 ? 38.282 -14.598 -36.398 1.00 89.88 259 ALA A N 1
ATOM 2063 C CA . ALA A 1 259 ? 39.261 -15.432 -35.705 1.00 89.88 259 ALA A CA 1
ATOM 2064 C C . ALA A 1 259 ? 39.892 -16.430 -36.689 1.00 89.88 259 ALA A C 1
ATOM 2066 O O . ALA A 1 259 ? 39.191 -16.963 -37.546 1.00 89.88 259 ALA A O 1
ATOM 2067 N N . LYS A 1 260 ? 41.198 -16.700 -36.555 1.00 87.62 260 LYS A N 1
ATOM 2068 C CA . LYS A 1 260 ? 41.959 -17.565 -37.479 1.00 87.62 260 LYS A CA 1
ATOM 2069 C C . LYS A 1 260 ? 41.285 -18.926 -37.696 1.00 87.62 260 LYS A C 1
ATOM 2071 O O . LYS A 1 260 ? 41.186 -19.378 -38.833 1.00 87.62 260 LYS A O 1
ATOM 2076 N N . ASP A 1 261 ? 40.772 -19.517 -36.622 1.00 85.38 261 ASP A N 1
ATOM 2077 C CA . ASP A 1 261 ? 40.168 -20.852 -36.641 1.00 85.38 261 ASP A CA 1
ATOM 2078 C C . ASP A 1 261 ? 38.836 -20.862 -37.404 1.00 85.38 261 ASP A C 1
ATOM 2080 O O . ASP A 1 261 ? 38.599 -21.715 -38.255 1.00 85.38 261 ASP A O 1
ATOM 2084 N N . LEU A 1 262 ? 37.990 -19.855 -37.171 1.00 86.75 262 LEU A N 1
ATOM 2085 C CA . LEU A 1 262 ? 36.690 -19.734 -37.836 1.00 86.75 262 LEU A CA 1
ATOM 2086 C C . LEU A 1 262 ? 36.812 -19.249 -39.279 1.00 86.75 262 LEU A C 1
ATOM 2088 O O . LEU A 1 262 ? 36.024 -19.653 -40.130 1.00 86.75 262 LEU A O 1
ATOM 2092 N N . ARG A 1 263 ? 37.813 -18.413 -39.568 1.00 86.56 263 ARG A N 1
ATOM 2093 C CA . ARG A 1 263 ? 38.033 -17.845 -40.899 1.00 86.56 263 ARG A CA 1
ATOM 2094 C C . ARG A 1 263 ? 38.373 -18.908 -41.943 1.00 86.56 263 ARG A C 1
ATOM 2096 O O . ARG A 1 263 ? 38.009 -18.741 -43.100 1.00 86.56 263 ARG A O 1
ATOM 2103 N N . ASN A 1 264 ? 39.057 -19.971 -41.526 1.00 87.62 264 ASN A N 1
ATOM 2104 C CA . ASN A 1 264 ? 39.444 -21.074 -42.403 1.00 87.62 264 ASN A CA 1
ATOM 2105 C C . ASN A 1 264 ? 38.407 -22.207 -42.419 1.00 87.62 264 ASN A C 1
ATOM 2107 O O . ASN A 1 264 ? 38.357 -22.966 -43.380 1.00 87.62 264 ASN A O 1
ATOM 2111 N N . ALA A 1 265 ? 37.600 -22.334 -41.360 1.00 86.75 265 ALA A N 1
ATOM 2112 C CA . ALA A 1 265 ? 36.601 -23.393 -41.232 1.00 86.75 265 ALA A CA 1
ATOM 2113 C C . ALA A 1 265 ? 35.251 -23.049 -41.884 1.00 86.75 265 ALA A C 1
ATOM 2115 O O . ALA A 1 265 ? 34.514 -23.949 -42.280 1.00 86.75 265 ALA A O 1
ATOM 2116 N N . LEU A 1 266 ? 34.896 -21.762 -41.970 1.00 88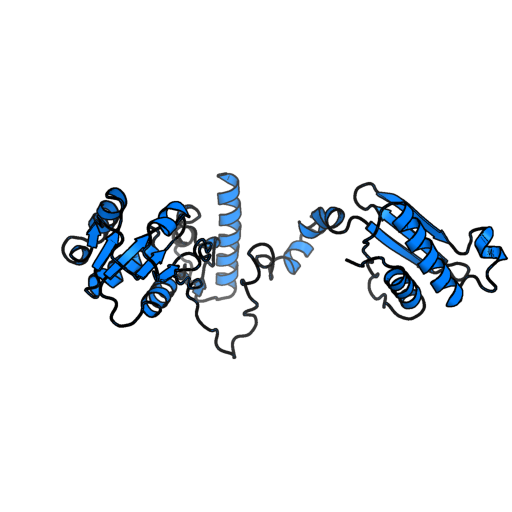.19 266 LEU A N 1
ATOM 2117 C CA . LEU A 1 266 ? 33.605 -21.329 -42.499 1.00 88.19 266 LEU A CA 1
ATOM 2118 C C . LEU A 1 266 ? 33.681 -21.023 -44.005 1.00 88.19 266 LEU A C 1
ATOM 2120 O O . LEU A 1 266 ? 34.564 -20.276 -44.422 1.00 88.19 266 LEU A O 1
ATOM 2124 N N . PRO A 1 267 ? 32.713 -21.498 -44.816 1.00 85.38 267 PRO A N 1
ATOM 2125 C CA . PRO A 1 267 ? 32.651 -21.175 -46.244 1.00 85.38 267 PRO A CA 1
ATOM 2126 C C . PRO A 1 267 ? 32.326 -19.693 -46.501 1.00 85.38 267 PRO A C 1
ATOM 2128 O O . PRO A 1 267 ? 32.769 -19.118 -47.490 1.00 85.38 267 PRO A O 1
ATOM 2131 N N . SER A 1 268 ? 31.585 -19.054 -45.592 1.00 88.75 268 SER A N 1
ATOM 2132 C CA . SER A 1 268 ? 31.306 -17.617 -45.593 1.00 88.75 268 SER A CA 1
ATOM 2133 C C . SER A 1 268 ? 31.306 -17.087 -44.166 1.00 88.75 268 SER A C 1
ATOM 2135 O O . SER A 1 268 ? 30.851 -17.749 -43.233 1.00 88.75 268 SER A O 1
ATOM 2137 N N . LEU A 1 269 ? 31.793 -15.859 -43.997 1.00 87.81 269 LEU A N 1
ATOM 2138 C CA . LEU A 1 269 ? 31.969 -15.219 -42.691 1.00 87.81 269 LEU A CA 1
ATOM 2139 C C . LEU A 1 269 ? 30.757 -14.395 -42.246 1.00 87.81 269 LEU A C 1
ATOM 2141 O O . LEU A 1 269 ? 30.782 -13.832 -41.147 1.00 87.81 269 LEU A O 1
ATOM 2145 N N . THR A 1 270 ? 29.736 -14.284 -43.103 1.00 88.69 270 THR A N 1
ATOM 2146 C CA . THR A 1 270 ? 28.569 -13.410 -42.886 1.00 88.69 270 THR A CA 1
ATOM 2147 C C . THR A 1 270 ? 27.217 -14.071 -43.146 1.00 88.69 270 THR A C 1
ATOM 2149 O O . THR A 1 270 ? 26.190 -13.411 -42.995 1.00 88.69 270 THR A O 1
ATOM 2152 N N . ASP A 1 271 ? 27.211 -15.347 -43.529 1.00 91.44 271 ASP A N 1
ATOM 2153 C CA . ASP A 1 271 ? 25.988 -16.100 -43.814 1.00 91.44 271 ASP A CA 1
ATOM 2154 C C . ASP A 1 271 ? 25.262 -16.512 -42.528 1.00 91.44 271 ASP A C 1
ATOM 2156 O O . ASP A 1 271 ? 25.813 -16.467 -41.426 1.00 91.44 271 ASP A O 1
ATOM 2160 N N . ASP A 1 272 ? 24.032 -16.996 -42.675 1.00 93.69 272 ASP A N 1
ATOM 2161 C CA . ASP A 1 272 ? 23.197 -17.452 -41.562 1.00 93.69 272 ASP A CA 1
ATOM 2162 C C . ASP A 1 272 ? 23.850 -18.591 -40.762 1.00 93.69 272 ASP A C 1
ATOM 2164 O O . ASP A 1 272 ? 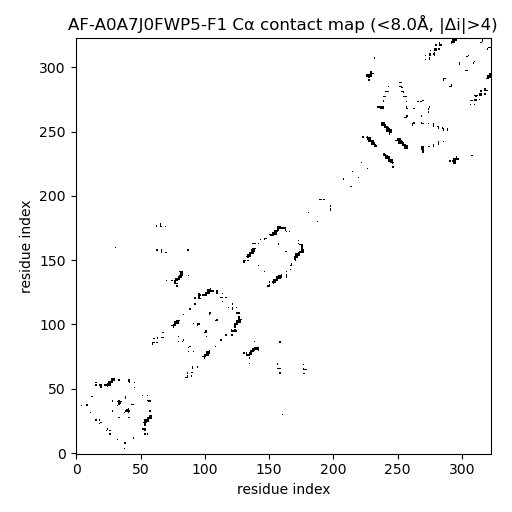23.711 -18.653 -39.539 1.00 93.69 272 ASP A O 1
ATOM 2168 N N . ASN A 1 273 ? 24.638 -19.453 -41.416 1.00 93.19 273 ASN A N 1
ATOM 2169 C CA . ASN A 1 273 ? 25.432 -20.468 -40.722 1.00 93.19 273 ASN A CA 1
ATOM 2170 C C . ASN A 1 273 ? 26.510 -19.832 -39.824 1.00 93.19 273 ASN A C 1
ATOM 2172 O O . ASN A 1 273 ? 26.710 -20.254 -38.687 1.00 93.19 273 ASN A O 1
ATOM 2176 N N . ALA A 1 274 ? 27.156 -18.760 -40.289 1.00 92.88 274 ALA A N 1
ATOM 2177 C CA . ALA A 1 274 ? 28.136 -18.029 -39.494 1.00 92.88 274 ALA A CA 1
ATOM 2178 C C . ALA A 1 274 ? 27.479 -17.365 -38.269 1.00 92.88 274 ALA A C 1
ATOM 2180 O O . ALA A 1 274 ? 28.054 -17.390 -37.182 1.00 92.88 274 ALA A O 1
ATOM 2181 N N . CYS A 1 275 ? 26.249 -16.852 -38.408 1.00 94.50 275 CYS A N 1
ATOM 2182 C CA . CYS A 1 275 ? 25.447 -16.347 -37.287 1.00 94.50 275 CYS A CA 1
ATOM 2183 C C . CYS A 1 275 ? 25.192 -17.429 -36.222 1.00 94.50 275 CYS A C 1
ATOM 2185 O O . CYS A 1 275 ? 25.394 -17.172 -35.034 1.00 94.50 275 CYS A O 1
ATOM 2187 N N . ARG A 1 276 ? 24.804 -18.646 -36.635 1.00 95.31 276 ARG A N 1
ATOM 2188 C CA . ARG A 1 276 ? 24.588 -19.784 -35.721 1.00 95.31 276 ARG A CA 1
ATOM 2189 C C . ARG A 1 276 ? 25.876 -20.192 -35.009 1.00 95.31 276 ARG A C 1
ATOM 2191 O O . ARG A 1 276 ? 25.888 -20.361 -33.795 1.00 95.31 276 ARG A O 1
ATOM 2198 N N . VAL A 1 277 ? 26.987 -20.288 -35.738 1.00 95.38 277 VAL A N 1
ATOM 2199 C CA . VAL A 1 277 ? 28.286 -20.648 -35.147 1.00 95.38 277 VAL A CA 1
ATOM 2200 C C . VAL A 1 277 ? 28.743 -19.604 -34.127 1.00 95.38 277 VAL A C 1
ATOM 2202 O O . VAL A 1 277 ? 29.172 -19.965 -33.033 1.00 95.38 277 VAL A O 1
ATOM 2205 N N . VAL A 1 278 ? 28.589 -18.310 -34.429 1.00 96.00 278 VAL A N 1
ATOM 2206 C CA . VAL A 1 278 ? 28.894 -17.231 -33.474 1.00 96.00 278 VAL A CA 1
ATOM 2207 C C . VAL A 1 278 ? 27.985 -17.296 -32.247 1.00 96.00 278 VAL A C 1
ATOM 2209 O O . VAL A 1 278 ? 28.488 -17.167 -31.132 1.00 96.00 278 VAL A O 1
ATOM 2212 N N . GLY A 1 279 ? 26.677 -17.507 -32.436 1.00 96.12 279 GLY A N 1
ATOM 2213 C CA . GLY A 1 279 ? 25.700 -17.612 -31.348 1.00 96.12 279 GLY A CA 1
ATOM 2214 C C . GLY A 1 279 ? 25.990 -18.776 -30.397 1.00 96.12 279 GLY A C 1
ATOM 2215 O O . GLY A 1 279 ? 25.958 -18.603 -29.180 1.00 96.12 279 GLY A O 1
ATOM 2216 N N . LYS A 1 280 ? 26.364 -19.938 -30.938 1.00 96.56 280 LYS A N 1
ATOM 2217 C CA . LYS A 1 280 ? 26.762 -21.100 -30.137 1.00 96.56 280 LYS A CA 1
ATOM 2218 C C . LYS A 1 280 ? 28.065 -20.841 -29.377 1.00 96.56 280 LYS A C 1
ATOM 2220 O O . LYS A 1 280 ? 28.118 -21.013 -28.162 1.00 96.56 280 LYS A O 1
ATOM 2225 N N . LEU A 1 281 ? 29.088 -20.337 -30.070 1.00 96.25 281 LEU A N 1
ATOM 2226 C CA . LEU A 1 281 ? 30.411 -20.110 -29.487 1.00 96.25 281 LEU A CA 1
ATOM 2227 C C . LEU A 1 281 ? 30.395 -19.052 -28.376 1.00 96.25 281 LEU A C 1
ATOM 2229 O O . LEU A 1 281 ? 31.074 -19.205 -27.362 1.00 96.25 281 LEU A O 1
ATOM 2233 N N . ILE A 1 282 ? 29.632 -17.964 -28.546 1.00 97.00 282 ILE A N 1
ATOM 2234 C CA . ILE A 1 282 ? 29.512 -16.946 -27.495 1.00 97.00 282 ILE A CA 1
ATOM 2235 C C . ILE A 1 282 ? 28.750 -17.488 -26.285 1.00 97.00 282 ILE A C 1
ATOM 2237 O O . ILE A 1 282 ? 29.091 -17.132 -25.159 1.00 97.00 282 ILE A O 1
ATOM 2241 N N . ALA A 1 283 ? 27.759 -18.359 -26.492 1.00 97.12 283 ALA A N 1
ATOM 2242 C CA . ALA A 1 283 ? 27.018 -18.975 -25.402 1.00 97.12 283 ALA A CA 1
ATOM 2243 C C . ALA A 1 283 ? 27.901 -19.938 -24.595 1.00 97.12 283 ALA A C 1
ATOM 2245 O O . ALA A 1 283 ? 27.946 -19.831 -23.372 1.00 97.12 283 ALA A O 1
ATOM 2246 N N . GLU A 1 284 ? 28.665 -20.804 -25.264 1.00 96.56 284 GLU A N 1
ATOM 2247 C CA . GLU A 1 284 ? 29.619 -21.723 -24.624 1.00 96.56 284 GLU A CA 1
ATOM 2248 C C . GLU A 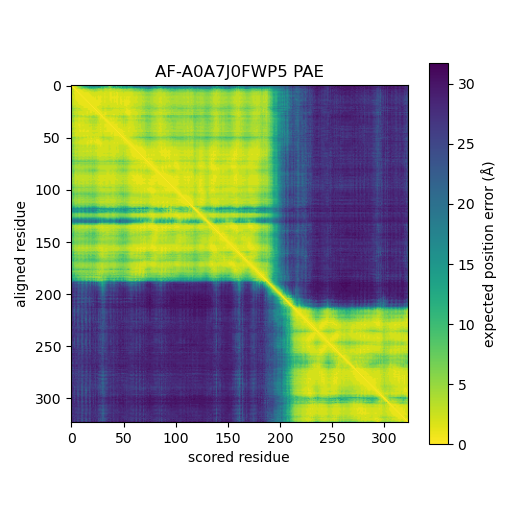1 284 ? 30.668 -20.962 -23.804 1.00 96.56 284 GLU A C 1
ATOM 2250 O O . GLU A 1 284 ? 30.778 -21.175 -22.599 1.00 96.56 284 GLU A O 1
ATOM 2255 N N . ARG A 1 285 ? 31.331 -19.966 -24.406 1.00 97.12 285 ARG A N 1
ATOM 2256 C CA . ARG A 1 285 ? 32.326 -19.127 -23.711 1.00 97.12 285 ARG A CA 1
ATOM 2257 C C . ARG A 1 285 ? 31.743 -18.325 -22.550 1.00 97.12 285 ARG A C 1
ATOM 2259 O O . ARG A 1 285 ? 32.450 -17.996 -21.605 1.00 97.12 285 ARG A O 1
ATOM 2266 N N . SER A 1 286 ? 30.467 -17.951 -22.630 1.00 96.56 286 SER A N 1
ATOM 2267 C CA . SER A 1 286 ? 29.796 -17.248 -21.530 1.00 96.56 286 SER A CA 1
ATOM 2268 C C . SER A 1 286 ? 29.501 -18.198 -20.372 1.00 96.56 286 SER A C 1
ATOM 2270 O O . SER A 1 286 ? 29.719 -17.821 -19.226 1.00 96.56 286 SER A O 1
ATOM 2272 N N . LYS A 1 287 ? 29.093 -19.440 -20.658 1.00 96.31 287 LYS A N 1
ATOM 2273 C CA . LYS A 1 287 ? 28.900 -20.476 -19.636 1.00 96.31 287 LYS A CA 1
ATOM 2274 C C . LYS A 1 287 ? 30.205 -20.889 -18.961 1.00 96.31 287 LYS A C 1
ATOM 2276 O O . LYS A 1 287 ? 30.206 -21.065 -17.753 1.00 96.31 287 LYS A O 1
ATOM 2281 N N . GLU A 1 288 ? 31.305 -20.988 -19.708 1.00 95.94 288 GLU A N 1
ATOM 2282 C CA . GLU A 1 288 ? 32.649 -21.223 -19.145 1.00 95.94 288 GLU A CA 1
ATOM 2283 C C . GLU A 1 288 ? 33.077 -20.126 -18.158 1.00 95.94 288 GLU A C 1
ATOM 2285 O O . GLU A 1 288 ? 33.893 -20.366 -17.274 1.00 95.94 288 GLU A O 1
ATOM 2290 N N . ALA A 1 289 ? 32.514 -18.923 -18.299 1.00 94.69 289 ALA A N 1
ATOM 2291 C CA . ALA A 1 289 ? 32.724 -17.791 -17.405 1.00 94.69 289 ALA A CA 1
ATOM 2292 C C . ALA A 1 289 ? 31.591 -17.612 -16.368 1.00 94.69 289 ALA A C 1
ATOM 2294 O O . ALA A 1 289 ? 31.434 -16.513 -15.833 1.00 94.69 289 ALA A O 1
ATOM 2295 N N . ASP A 1 290 ? 30.784 -18.652 -16.122 1.00 94.94 290 ASP A N 1
ATOM 2296 C CA . ASP A 1 290 ? 29.637 -18.670 -15.199 1.00 94.94 290 ASP A CA 1
ATOM 2297 C C . ASP A 1 290 ? 28.533 -17.635 -15.506 1.00 94.94 290 ASP A C 1
ATOM 2299 O O . ASP A 1 290 ? 27.776 -17.202 -14.631 1.00 94.94 290 ASP A O 1
ATOM 2303 N N . VAL A 1 291 ? 28.388 -17.238 -16.774 1.00 94.50 291 VAL A N 1
ATOM 2304 C CA . VAL A 1 291 ? 27.335 -16.322 -17.236 1.00 94.50 291 VAL A CA 1
ATOM 2305 C C . VAL A 1 291 ? 26.225 -17.089 -17.950 1.00 94.50 291 VAL A C 1
ATOM 2307 O O . VAL A 1 291 ? 26.320 -17.416 -19.133 1.00 94.50 291 VAL A O 1
ATOM 2310 N N . PHE A 1 292 ? 25.122 -17.304 -17.231 1.00 95.00 292 PHE A N 1
ATOM 2311 C CA . PHE A 1 292 ? 23.926 -17.999 -17.732 1.00 95.00 292 PHE A CA 1
ATOM 2312 C C . PHE A 1 292 ? 22.779 -17.057 -18.134 1.00 95.00 292 PHE A C 1
ATOM 2314 O O . PHE A 1 292 ? 21.819 -17.489 -18.773 1.00 95.00 292 PHE A O 1
ATOM 2321 N N . ALA A 1 293 ? 22.870 -15.770 -17.783 1.00 94.56 293 ALA A N 1
ATOM 2322 C CA . ALA A 1 293 ? 21.867 -14.760 -18.109 1.00 94.56 293 ALA A CA 1
ATOM 2323 C C . ALA A 1 293 ? 22.515 -13.463 -18.610 1.00 94.56 293 ALA A C 1
ATOM 2325 O O . ALA A 1 293 ? 23.502 -12.991 -18.042 1.00 94.56 293 ALA A O 1
ATOM 2326 N N . MET A 1 294 ? 21.952 -12.868 -19.662 1.00 95.19 294 MET A N 1
ATOM 2327 C CA . MET A 1 294 ? 22.435 -11.607 -20.236 1.00 95.19 294 MET A CA 1
ATOM 2328 C C . MET A 1 294 ? 21.297 -10.766 -20.815 1.00 95.19 294 MET A C 1
ATOM 2330 O O . MET A 1 294 ? 20.186 -11.236 -21.008 1.00 95.19 294 MET A O 1
ATOM 2334 N N . SER A 1 295 ? 21.577 -9.502 -21.099 1.00 93.94 295 SER A N 1
ATOM 2335 C CA . SER A 1 295 ? 20.640 -8.560 -21.713 1.00 93.94 295 SER A CA 1
ATOM 2336 C C . SER A 1 295 ? 21.114 -8.178 -23.115 1.00 93.94 295 SER A C 1
ATOM 2338 O O . SER A 1 295 ? 22.315 -8.174 -23.389 1.00 93.94 295 SER A O 1
ATOM 2340 N N . TYR A 1 296 ? 20.180 -7.848 -24.005 1.00 92.69 296 TYR A N 1
ATOM 2341 C CA . TYR A 1 296 ? 20.463 -7.253 -25.312 1.00 92.69 296 TYR A CA 1
ATOM 2342 C C . TYR A 1 296 ? 19.619 -5.989 -25.465 1.00 92.69 296 TYR A C 1
ATOM 2344 O O . TYR A 1 296 ? 18.409 -6.013 -25.235 1.00 92.69 296 TYR A O 1
ATOM 2352 N N . GLU A 1 297 ? 20.262 -4.881 -25.826 1.00 88.62 297 GLU A N 1
ATOM 2353 C CA . GLU A 1 297 ? 19.598 -3.596 -26.036 1.00 88.62 297 GLU A CA 1
ATOM 2354 C C . GLU A 1 297 ? 19.664 -3.228 -27.522 1.00 88.62 297 GLU A C 1
ATOM 2356 O O . GLU A 1 297 ? 20.752 -2.915 -28.010 1.00 88.62 297 GLU A O 1
ATOM 2361 N N . PRO A 1 298 ? 18.532 -3.261 -28.249 1.00 85.94 298 PRO A N 1
ATOM 2362 C CA . PRO A 1 298 ? 18.505 -2.845 -29.643 1.00 85.94 298 PRO A CA 1
ATOM 2363 C C . PRO A 1 298 ? 18.724 -1.333 -29.755 1.00 85.94 298 PRO A C 1
ATOM 2365 O O . PRO A 1 298 ? 18.243 -0.546 -28.929 1.00 85.94 298 PRO A O 1
ATOM 2368 N N . ASN A 1 299 ? 19.417 -0.907 -30.809 1.00 81.25 299 ASN A N 1
ATOM 2369 C CA . ASN A 1 299 ? 19.560 0.509 -31.124 1.00 81.25 299 ASN A CA 1
ATOM 2370 C C . ASN A 1 299 ? 18.214 1.140 -31.522 1.00 81.25 299 ASN A C 1
ATOM 2372 O O . ASN A 1 299 ? 17.242 0.456 -31.852 1.00 81.25 299 ASN A O 1
ATOM 2376 N N . LYS A 1 300 ? 18.145 2.480 -31.525 1.00 72.62 300 LYS A N 1
ATOM 2377 C CA . LYS A 1 300 ? 16.954 3.207 -31.998 1.00 72.62 300 LYS A CA 1
ATOM 2378 C C . LYS A 1 300 ? 16.651 2.784 -33.445 1.00 72.62 300 LYS A C 1
ATOM 2380 O O . LYS A 1 300 ? 17.428 3.104 -34.337 1.00 72.62 300 LYS A O 1
ATOM 2385 N N . ASN A 1 301 ? 15.520 2.103 -33.647 1.00 73.31 301 ASN A N 1
ATOM 2386 C CA . ASN A 1 301 ? 15.026 1.536 -34.916 1.00 73.31 301 ASN A CA 1
ATOM 2387 C C . ASN A 1 301 ? 15.652 0.200 -35.366 1.00 73.31 301 ASN A C 1
ATOM 2389 O O . ASN A 1 301 ? 15.380 -0.243 -36.480 1.00 73.31 301 ASN A O 1
ATOM 2393 N N . GLU A 1 302 ? 16.440 -0.472 -34.527 1.00 77.88 302 GLU A N 1
ATOM 2394 C CA . GLU A 1 302 ? 16.937 -1.821 -34.817 1.00 77.88 302 GLU A CA 1
ATOM 2395 C C . GLU A 1 302 ? 15.844 -2.858 -34.523 1.00 77.88 302 GLU A C 1
ATOM 2397 O O . GLU A 1 302 ? 15.350 -2.960 -33.398 1.00 77.88 302 GLU A O 1
ATOM 2402 N N . ARG A 1 303 ? 15.434 -3.614 -35.547 1.00 79.56 303 ARG A N 1
ATOM 2403 C CA . ARG A 1 303 ? 14.499 -4.735 -35.393 1.00 79.56 303 ARG A CA 1
ATOM 2404 C C . ARG A 1 303 ? 15.274 -6.021 -35.147 1.00 79.56 303 ARG A C 1
ATOM 2406 O O . ARG A 1 303 ? 16.287 -6.272 -35.796 1.00 79.56 303 ARG A O 1
ATOM 2413 N N . ILE A 1 304 ? 14.769 -6.850 -34.236 1.00 82.88 304 ILE A N 1
ATOM 2414 C CA . ILE A 1 304 ? 15.319 -8.181 -33.961 1.00 82.88 304 ILE A CA 1
ATOM 2415 C C . ILE A 1 304 ? 14.774 -9.147 -35.016 1.00 82.88 304 ILE A C 1
ATOM 2417 O O . ILE A 1 304 ? 13.862 -9.924 -34.761 1.00 82.88 304 ILE A O 1
ATOM 2421 N N . GLU A 1 305 ? 15.292 -9.036 -36.234 1.00 82.00 305 GLU A N 1
ATOM 2422 C CA . GLU A 1 305 ? 14.890 -9.844 -37.387 1.00 82.00 305 GLU A CA 1
ATOM 2423 C C . GLU A 1 305 ? 16.131 -10.246 -38.205 1.00 82.00 305 GLU A C 1
ATOM 2425 O O . GLU A 1 305 ? 17.220 -9.680 -38.055 1.00 82.00 305 GLU A O 1
ATOM 2430 N N . GLY A 1 306 ? 15.988 -11.263 -39.058 1.00 88.62 306 GLY A N 1
ATOM 2431 C CA . GLY A 1 306 ? 17.064 -11.752 -39.922 1.00 88.62 306 GLY A CA 1
ATOM 2432 C C . GLY A 1 306 ? 18.284 -12.254 -39.141 1.00 88.62 306 GLY A C 1
ATOM 2433 O O . GLY A 1 306 ? 18.160 -13.015 -38.182 1.00 88.62 306 GLY A O 1
ATOM 2434 N N . ARG A 1 307 ? 19.481 -11.810 -39.541 1.00 88.94 307 ARG A N 1
ATOM 2435 C CA . ARG A 1 307 ? 20.767 -12.271 -38.979 1.00 88.94 307 ARG A CA 1
ATOM 2436 C C . ARG A 1 307 ? 20.883 -12.065 -37.470 1.00 88.94 307 ARG A C 1
ATOM 2438 O O . ARG A 1 307 ? 21.418 -12.926 -36.777 1.00 88.94 307 ARG A O 1
ATOM 2445 N N . LEU A 1 308 ? 20.374 -10.945 -36.957 1.00 90.50 308 LEU A N 1
ATOM 2446 C CA . LEU A 1 308 ? 20.386 -10.652 -35.525 1.00 90.50 308 LEU A CA 1
ATOM 2447 C C . LEU A 1 308 ? 19.462 -11.602 -34.749 1.00 90.50 308 LEU A C 1
ATOM 2449 O O . LEU A 1 308 ? 19.855 -12.100 -33.695 1.00 90.50 308 LEU A O 1
ATOM 2453 N N . GLY A 1 309 ? 18.276 -11.887 -35.297 1.00 91.06 309 GLY A N 1
ATOM 2454 C CA . GLY A 1 309 ? 17.346 -12.870 -34.738 1.00 91.06 309 GLY A CA 1
ATOM 2455 C C . GLY A 1 309 ? 17.990 -14.250 -34.625 1.00 91.06 309 GLY A C 1
ATOM 2456 O O . GLY A 1 309 ? 18.024 -14.814 -33.539 1.00 91.06 309 GLY A O 1
ATOM 2457 N N . ILE A 1 310 ? 18.640 -14.720 -35.698 1.00 94.81 310 ILE A N 1
ATOM 2458 C CA . ILE A 1 310 ? 19.335 -16.019 -35.720 1.00 94.81 310 ILE A CA 1
ATOM 2459 C C . ILE A 1 310 ? 20.380 -16.121 -34.602 1.00 94.81 310 ILE A C 1
ATOM 2461 O O . ILE A 1 310 ? 20.444 -17.141 -33.916 1.00 94.81 310 ILE A O 1
ATOM 2465 N N . VAL A 1 311 ? 21.195 -15.080 -34.390 1.00 94.50 311 VAL A N 1
ATOM 2466 C CA . VAL A 1 311 ? 22.203 -15.077 -33.313 1.00 94.50 311 VAL A CA 1
ATOM 2467 C C . VAL A 1 311 ? 21.534 -15.181 -31.941 1.00 94.50 311 VAL A C 1
ATOM 2469 O O . VAL A 1 311 ? 21.947 -16.000 -31.123 1.00 94.50 311 VAL A O 1
ATOM 2472 N N . ILE A 1 312 ? 20.502 -14.375 -31.685 1.00 94.56 312 ILE A N 1
ATOM 2473 C CA . ILE A 1 312 ? 19.805 -14.342 -30.391 1.00 94.56 312 ILE A CA 1
ATOM 2474 C C . ILE A 1 312 ? 19.081 -15.662 -30.115 1.00 94.56 312 ILE A C 1
ATOM 2476 O O . ILE A 1 312 ? 19.164 -16.176 -28.998 1.00 94.56 312 ILE A O 1
ATOM 2480 N N . ASP A 1 313 ? 18.413 -16.230 -31.114 1.00 95.06 313 ASP A N 1
ATOM 2481 C CA . ASP A 1 313 ? 17.691 -17.492 -30.976 1.00 95.06 313 ASP A CA 1
ATOM 2482 C C . ASP A 1 313 ? 18.658 -18.653 -30.737 1.00 95.06 313 ASP A C 1
ATOM 2484 O O . ASP A 1 313 ? 18.456 -19.426 -29.805 1.00 95.06 313 ASP A O 1
ATOM 2488 N N . THR A 1 314 ? 19.792 -18.693 -31.445 1.00 96.44 314 THR A N 1
ATOM 2489 C CA . THR A 1 314 ? 20.839 -19.701 -31.194 1.00 96.44 314 THR A CA 1
ATOM 2490 C C . THR A 1 314 ? 21.404 -19.589 -29.767 1.00 96.44 314 THR A C 1
ATOM 2492 O O . THR A 1 314 ? 21.673 -20.603 -29.121 1.00 96.44 314 THR A O 1
ATOM 2495 N N . ILE A 1 315 ? 21.577 -18.373 -29.232 1.00 96.56 315 ILE A N 1
ATOM 2496 C CA . ILE A 1 315 ? 22.046 -18.164 -27.847 1.00 96.56 315 ILE A CA 1
ATOM 2497 C C . ILE A 1 315 ? 21.017 -18.691 -26.833 1.00 96.56 315 ILE A C 1
ATOM 2499 O O . ILE A 1 315 ? 21.399 -19.343 -25.858 1.00 96.56 315 ILE A O 1
ATOM 2503 N N . LYS A 1 316 ? 19.720 -18.456 -27.077 1.00 94.81 316 LYS A N 1
ATOM 2504 C CA . LYS A 1 316 ? 18.628 -18.993 -26.247 1.00 94.81 316 LYS A CA 1
ATOM 2505 C C . LYS A 1 316 ? 18.576 -20.516 -26.294 1.00 94.81 316 LYS A C 1
ATOM 2507 O O . LYS A 1 316 ? 18.524 -21.150 -25.245 1.00 94.81 316 LYS A O 1
ATOM 2512 N N . GLU A 1 317 ? 18.637 -21.096 -27.493 1.00 95.31 317 GLU A N 1
ATOM 2513 C CA . GLU A 1 317 ? 18.687 -22.550 -27.713 1.00 95.31 317 GLU A CA 1
ATOM 2514 C C . GLU A 1 317 ? 19.901 -23.179 -27.022 1.00 95.31 317 GLU A C 1
ATOM 2516 O O . GLU A 1 317 ? 19.814 -24.263 -26.451 1.00 95.31 317 GLU A O 1
ATOM 2521 N N . SER A 1 318 ? 21.020 -22.455 -26.988 1.00 93.88 318 SER A N 1
ATOM 2522 C CA . SER A 1 318 ? 22.230 -22.858 -26.274 1.00 93.88 318 SER A CA 1
ATOM 2523 C C . SER A 1 318 ? 22.113 -22.698 -24.754 1.00 93.88 318 SER A C 1
ATOM 2525 O O . SER A 1 318 ? 23.093 -22.930 -24.056 1.00 93.88 318 SER A O 1
ATOM 2527 N N . GLY A 1 319 ? 20.949 -22.339 -24.202 1.00 90.94 319 GLY A N 1
ATOM 2528 C CA . GLY A 1 319 ? 20.660 -22.344 -22.765 1.00 90.94 319 GLY A CA 1
ATOM 2529 C C . GLY A 1 319 ? 21.071 -21.082 -22.006 1.00 90.94 319 GLY A C 1
ATOM 2530 O O . GLY A 1 319 ? 21.330 -21.168 -20.808 1.00 90.94 319 GLY A O 1
ATOM 2531 N N . ILE A 1 320 ? 21.162 -19.932 -22.681 1.00 95.25 320 ILE A N 1
ATOM 2532 C CA . ILE A 1 320 ? 21.325 -18.623 -22.032 1.00 95.25 320 ILE A CA 1
ATOM 2533 C C . ILE A 1 320 ? 19.984 -17.892 -21.970 1.00 95.25 320 ILE A C 1
ATOM 2535 O O . ILE A 1 320 ? 19.261 -17.788 -22.960 1.00 95.25 320 ILE A O 1
ATOM 2539 N N . ILE A 1 321 ? 19.672 -17.339 -20.799 1.00 94.00 321 ILE A N 1
ATOM 2540 C CA . ILE A 1 321 ? 18.426 -16.614 -20.545 1.00 94.00 321 ILE A CA 1
ATOM 2541 C C . ILE A 1 321 ? 18.620 -15.125 -20.863 1.00 94.00 321 ILE A C 1
ATOM 2543 O O . ILE A 1 321 ? 19.564 -14.498 -20.380 1.00 94.00 321 ILE A O 1
ATOM 2547 N N . PHE A 1 322 ? 17.704 -14.539 -21.640 1.00 91.44 322 PHE A N 1
ATOM 2548 C CA . PHE A 1 322 ? 17.669 -13.091 -21.859 1.00 91.44 322 PHE A CA 1
ATOM 2549 C C . PHE A 1 322 ? 16.768 -12.386 -20.834 1.00 91.44 322 PHE A C 1
ATOM 2551 O O . PHE A 1 322 ? 15.612 -12.777 -20.668 1.00 91.44 322 PHE A O 1
ATOM 2558 N N . VAL A 1 323 ? 17.295 -11.345 -20.175 1.00 83.50 323 VAL A N 1
ATOM 2559 C CA . VAL A 1 323 ? 16.642 -10.551 -19.104 1.00 83.50 323 VAL A CA 1
ATOM 2560 C C . VAL A 1 323 ? 16.573 -9.056 -19.397 1.00 83.50 323 VAL A C 1
ATOM 2562 O O . VAL A 1 323 ? 17.449 -8.512 -20.101 1.00 83.50 323 VAL A O 1
#

Solvent-accessible surface area (backbone atoms only — not comparable to full-atom values): 18556 Å² total; per-residue (Å²): 114,67,70,58,51,53,54,51,50,49,58,52,50,53,49,53,51,54,36,39,76,71,67,38,66,66,46,71,32,60,82,80,70,26,34,55,90,75,36,52,40,50,52,55,54,51,70,75,40,76,83,59,77,39,42,78,38,48,56,53,72,59,54,34,52,46,41,64,69,65,53,64,90,88,66,54,47,34,32,55,44,42,54,86,42,78,48,48,53,52,43,49,51,54,36,20,69,69,69,22,32,38,26,27,75,48,67,70,61,42,52,55,51,40,70,71,51,37,82,77,47,30,71,30,55,42,80,42,91,62,64,75,54,51,36,33,42,34,27,56,83,58,45,68,76,61,59,68,58,52,50,84,64,24,35,38,42,26,75,27,97,62,54,74,85,84,86,62,90,59,43,46,75,49,64,43,65,77,78,85,76,62,90,85,64,75,88,78,78,60,81,79,68,57,83,86,67,56,90,76,79,72,78,60,66,71,52,44,68,76,40,80,82,66,73,48,73,62,70,67,46,42,38,75,78,47,34,29,37,52,47,77,46,82,52,102,75,24,36,39,39,36,33,31,31,58,78,78,71,42,75,73,30,69,28,46,35,76,37,74,71,46,51,74,71,41,96,49,42,73,42,70,68,36,31,39,54,41,16,41,51,34,36,53,46,24,47,78,69,75,43,52,58,35,20,72,79,72,56,97,90,55,71,82,50,69,64,58,31,46,23,53,51,32,22,41,75,60,67,36,46,80,102

Organism: NCBI:txid165716

Radius of gyration: 29.77 Å; Cα contacts (8 Å, |Δi|>4): 452; chains: 1; bounding box: 68×54×75 Å

Secondary structure (DSSP, 8-state):
-HHHHHHHHHHHHHHHHHHHHTT-SEEE--GGGG-HHHH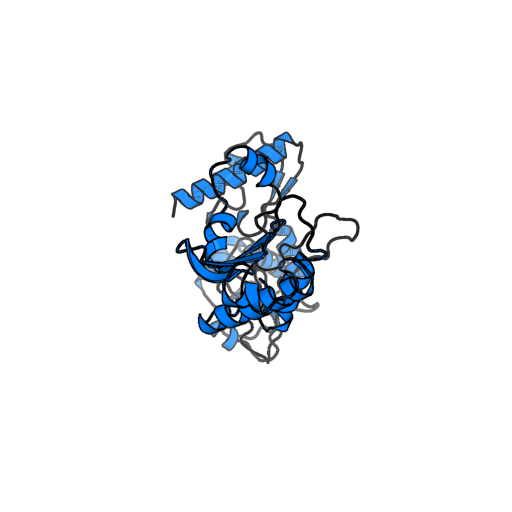GGGHHHHHH-TT--SEEE--HHHHHHHHHHHSPTT--EEEEES---HHHHHHHHHHHHTT-EEEES-HHHHHHHHHHHHHHHGGGEEE-SS---SEEEE-TT--HHHHHHSPTT-EEEE-SSSPPP---SSSEEPPPP--PPPTT------TTSTTTSSS-SSTHHHHHHH-TT---HHHHHHHHHS-EEEEEEE-SS-EEEEEEETTTTEEEEEEETTSHHHHHH-S-SSSHHHHHHHHHHHHHHHHHTT--EEEE---TT--S-THHHHHHHHHHHTTPEE-

Mean predicted aligned error: 15.93 Å

Nearest PDB structures (foldseek):
  6xyw-assembly1_Ao  TM=9.267E-01  e=9.054E-08  Arabidopsis thaliana
  6zm5-assembly1_P  TM=6.679E-01  e=2.783E-09  Homo sapiens
  7nsh-assembly1_BS  TM=6.877E-01  e=5.126E-09  Sus scrofa
  4v73-assembly1_BO  TM=7.530E-01  e=6.671E-08  Escherichia coli K-12
  4v6y-assembly1_BO  TM=7.819E-01  e=1.569E-07  Escherichia coli K-12

pLDDT: mean 86.88, std 14.0, range [34.84, 97.25]

Foldseek 3Di:
DVVVLVVLVVVVLVVLVVCQVVVAQEDEQDDPSQDCVSQNRVVNNCVVCVPRRYHYGHCLVVLLVLLLVPDDPPQQEEEEEDDCDPSNLSNLLVCLVVNRAYEYADPVVLVVSDVVNDDPSSPRYYHDPAQPGLEYEYEHPDDPVNVVRHDFAREYAYSYPAFDDDPDPRYHGDGSRDDDDPPPDPPPPDPPPDPPPPVDPDPCPVVCVVPVPDQDPCSVCVCVVAQWEWDWDDDPAKIKIWIAGSVVRDTQFIFMCPPPVNVVVDPGRHDLVVLLVRLLRRLVSCVVSVQQEHEYDADDPDDCDDSNVSSVVSNVVNRHHYD